Protein AF-A0A924WQX5-F1 (afdb_monomer)

Secondary structure (DSSP, 8-state):
--TT--TT-EEEEEEEEE---EEEETTEEEE--EEEEPPHHHHHHHHHHTTSHHHHHHHHHHHHHHHHTT--PPPP-EEEEEEEE-SS----HHHHHHHHTT-TTEEEEESSHHHHHHHHHTSSSPPP---EEE----SSTTHHHHHTT-HHHHHHHHHHHHHHHHHHHT--S--TTTT-EEE---B--HHHHHTTS---TT-EEEEEEEEEEESS-EEEEEEEEEEE-TTS-B--EEEEEEEEEETTEEEEEEPEEETTTTEEEEEEEEE-SS-EEEEEEESS--SEEEEEEE-SS-EEEEEEE--S----

Mean predicted aligned error: 10.71 Å

Structure (mmCIF, N/CA/C/O backbone):
data_AF-A0A924WQX5-F1
#
_entry.id   AF-A0A924WQX5-F1
#
loop_
_atom_site.group_PDB
_atom_site.id
_atom_site.type_symbol
_atom_site.label_atom_id
_atom_site.label_alt_id
_atom_site.label_comp_id
_atom_site.label_asym_id
_atom_site.label_entity_id
_atom_site.label_seq_id
_atom_site.pdbx_PDB_ins_code
_atom_site.Cartn_x
_atom_site.Cartn_y
_atom_site.Cartn_z
_atom_site.occupancy
_atom_site.B_iso_or_equiv
_atom_site.auth_seq_id
_atom_site.auth_comp_id
_atom_site.auth_asym_id
_atom_site.auth_atom_id
_atom_site.pdbx_PDB_model_num
ATOM 1 N N . MET A 1 1 ? -16.380 -3.656 25.718 1.00 57.16 1 MET A N 1
ATOM 2 C CA . MET A 1 1 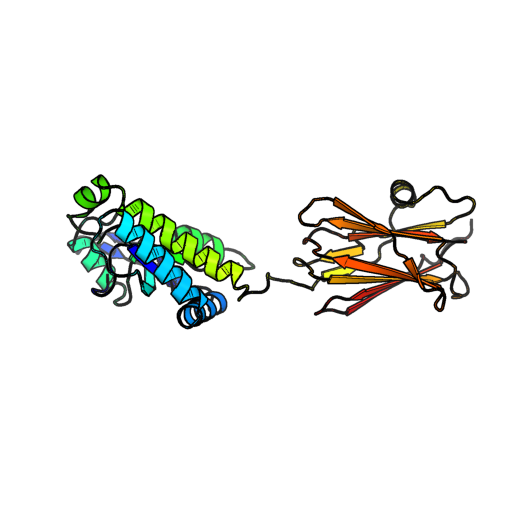? -15.153 -3.151 25.079 1.00 57.16 1 MET A CA 1
ATOM 3 C C . MET A 1 1 ? -14.252 -2.688 26.186 1.00 57.16 1 MET A C 1
ATOM 5 O O . MET A 1 1 ? -14.762 -2.038 27.095 1.00 57.16 1 MET A O 1
ATOM 9 N N . LYS A 1 2 ? -12.995 -3.132 26.159 1.00 65.50 2 LYS A N 1
ATOM 10 C CA . LYS A 1 2 ? -12.062 -3.061 27.290 1.00 65.50 2 LYS A CA 1
ATOM 11 C C . LYS A 1 2 ? -12.053 -1.677 27.961 1.00 65.50 2 LYS A C 1
ATOM 13 O O . LYS A 1 2 ? -12.037 -0.666 27.264 1.00 65.50 2 LYS A O 1
ATOM 18 N N . HIS A 1 3 ? -12.056 -1.646 29.297 1.00 60.69 3 HIS A N 1
ATOM 19 C CA . HIS A 1 3 ? -12.196 -0.421 30.105 1.00 60.69 3 HIS A CA 1
ATOM 20 C C . HIS A 1 3 ? -11.097 0.631 29.868 1.00 60.69 3 HIS A C 1
ATOM 22 O O . HIS A 1 3 ? -11.281 1.800 30.204 1.00 60.69 3 HIS A O 1
ATOM 28 N N . ASP A 1 4 ? -9.990 0.232 29.245 1.00 80.69 4 ASP A N 1
ATOM 29 C CA . ASP A 1 4 ? -8.818 1.082 29.036 1.00 80.69 4 ASP A CA 1
ATOM 30 C C . ASP A 1 4 ? -8.925 1.983 27.791 1.00 80.69 4 ASP A C 1
ATOM 32 O O . ASP A 1 4 ? -8.139 2.923 27.648 1.00 80.69 4 ASP A O 1
ATOM 36 N N . VAL A 1 5 ? -9.899 1.726 26.907 1.00 90.94 5 VAL A N 1
ATOM 37 C CA . VAL A 1 5 ? -10.090 2.457 25.645 1.00 90.94 5 VAL A CA 1
ATOM 38 C C . VAL A 1 5 ? -10.952 3.703 25.867 1.00 90.94 5 VAL A C 1
ATOM 40 O O . VAL A 1 5 ? -12.082 3.617 26.353 1.00 90.94 5 VAL A O 1
ATOM 43 N N . LYS A 1 6 ? -10.440 4.879 25.487 1.00 91.00 6 LYS A N 1
ATOM 44 C CA . LYS A 1 6 ? -11.078 6.181 25.745 1.00 91.00 6 LYS A CA 1
ATOM 45 C C . LYS A 1 6 ? -11.552 6.852 24.457 1.00 91.00 6 LYS A C 1
ATOM 47 O O . LYS A 1 6 ? -11.139 6.509 23.353 1.00 91.00 6 LYS A O 1
ATOM 52 N N . LEU A 1 7 ? -12.410 7.866 24.602 1.00 89.62 7 LEU A N 1
ATOM 53 C CA . LEU A 1 7 ? -12.808 8.722 23.480 1.00 89.62 7 LEU A CA 1
ATOM 54 C C . LEU A 1 7 ? -11.578 9.318 22.792 1.00 89.62 7 LEU A C 1
ATOM 56 O O . LEU A 1 7 ? -10.657 9.791 23.458 1.00 89.62 7 LEU A O 1
ATOM 60 N N . CYS A 1 8 ? -11.621 9.350 21.461 1.00 91.31 8 CYS A N 1
ATOM 61 C CA . CYS A 1 8 ? -10.560 9.830 20.577 1.00 91.31 8 CYS A CA 1
ATOM 62 C C . CYS A 1 8 ? -9.290 8.964 20.524 1.00 91.31 8 CYS A C 1
ATOM 64 O O . CYS A 1 8 ? -8.410 9.296 19.720 1.00 91.31 8 CYS A O 1
ATOM 66 N N . ASP A 1 9 ? -9.192 7.877 21.297 1.00 94.56 9 ASP A N 1
ATOM 67 C CA . ASP A 1 9 ? -8.153 6.864 21.095 1.00 94.56 9 ASP A CA 1
ATOM 68 C C . ASP A 1 9 ? -8.286 6.223 19.713 1.00 94.56 9 ASP A C 1
ATOM 70 O O . ASP A 1 9 ? -9.339 6.281 19.068 1.00 94.56 9 ASP A O 1
ATOM 74 N N . VAL A 1 10 ? -7.197 5.610 19.257 1.00 96.88 10 VAL A N 1
ATOM 75 C CA . VAL A 1 10 ? -7.153 4.838 18.019 1.00 96.88 10 VAL A CA 1
ATOM 76 C C . VAL A 1 10 ? -7.078 3.355 18.358 1.00 96.88 10 VAL A C 1
ATOM 78 O O . VAL A 1 10 ? -6.286 2.932 19.192 1.00 96.88 10 VAL A O 1
ATOM 81 N N . VAL A 1 11 ? -7.886 2.550 17.683 1.00 97.50 11 VAL A N 1
ATOM 82 C CA . VAL A 1 11 ? -7.875 1.091 17.778 1.00 97.50 11 VAL A CA 1
ATOM 83 C C . VAL A 1 11 ? -7.435 0.488 16.453 1.00 97.50 11 VAL A C 1
ATOM 85 O O . VAL A 1 11 ? -7.822 0.952 15.377 1.00 97.50 11 VAL A O 1
ATOM 88 N N . ILE A 1 12 ? -6.614 -0.553 16.533 1.00 97.75 12 ILE A N 1
ATOM 89 C CA . ILE A 1 12 ? -6.083 -1.283 15.387 1.00 97.75 12 ILE A CA 1
ATOM 90 C C . ILE A 1 12 ? -6.477 -2.749 15.525 1.00 97.75 12 ILE A C 1
ATOM 92 O O . ILE A 1 12 ? -6.190 -3.387 16.542 1.00 97.75 12 ILE A O 1
ATOM 96 N N . SER A 1 13 ? -7.128 -3.292 14.496 1.00 97.12 13 SER A N 1
ATOM 97 C CA . SER A 1 13 ? -7.567 -4.687 14.516 1.00 97.12 13 SER A CA 1
ATOM 98 C C . SER A 1 13 ? -6.371 -5.633 14.413 1.00 97.12 13 SER A C 1
ATOM 100 O O . SER A 1 13 ? -5.634 -5.567 13.427 1.00 97.12 13 SER A O 1
ATOM 102 N N . ASN A 1 14 ? -6.225 -6.572 15.347 1.00 96.62 14 ASN A N 1
ATOM 103 C CA . ASN A 1 14 ? -5.449 -7.793 15.087 1.00 96.62 14 ASN A CA 1
ATOM 104 C C . ASN A 1 14 ? -6.281 -8.819 14.289 1.00 96.62 14 ASN A C 1
ATOM 106 O O . ASN A 1 14 ? -5.740 -9.572 13.482 1.00 96.62 14 ASN A O 1
ATOM 110 N N . ARG A 1 15 ? -7.604 -8.786 14.465 1.00 97.06 15 ARG A N 1
ATOM 111 C CA . ARG A 1 15 ? -8.621 -9.472 13.670 1.00 97.06 15 ARG A CA 1
ATOM 112 C C . ARG A 1 15 ? -9.925 -8.679 13.676 1.00 97.06 15 ARG A C 1
ATOM 114 O O . ARG A 1 15 ? -10.172 -7.876 14.580 1.00 97.06 15 ARG A O 1
ATOM 121 N N . VAL A 1 16 ? -10.749 -8.937 12.672 1.00 98.06 16 VAL A N 1
ATOM 122 C CA . VAL A 1 16 ? -12.117 -8.435 12.553 1.00 98.06 16 VAL A CA 1
ATOM 123 C C . VAL A 1 16 ? -13.071 -9.607 12.727 1.00 98.06 16 VAL A C 1
ATOM 125 O O . VAL A 1 16 ? -12.923 -10.622 12.050 1.00 98.06 16 VAL A O 1
ATOM 128 N N . LEU A 1 17 ? -14.030 -9.477 13.638 1.00 97.69 17 LEU A N 1
ATOM 129 C CA . LEU A 1 17 ? -15.042 -10.489 13.918 1.00 97.69 17 LEU A CA 1
ATOM 130 C C . LEU A 1 17 ? -16.385 -10.030 13.336 1.00 97.69 17 LEU A C 1
ATOM 132 O O . LEU A 1 17 ? -17.025 -9.148 13.898 1.00 97.69 17 LEU A O 1
ATOM 136 N N . HIS A 1 18 ? -16.802 -10.589 12.202 1.00 97.62 18 HIS A N 1
ATOM 137 C CA . HIS A 1 18 ? -18.068 -10.251 11.546 1.00 97.62 18 HIS A CA 1
ATOM 138 C C . HIS A 1 18 ? -19.211 -11.074 12.146 1.00 97.62 18 HIS A C 1
ATOM 140 O O . HIS A 1 18 ? -19.224 -12.293 11.988 1.00 97.62 18 HIS A O 1
ATOM 146 N N . TYR A 1 19 ? -20.141 -10.434 12.862 1.00 95.38 19 TYR A N 1
ATOM 147 C CA . TYR A 1 19 ? -21.125 -11.130 13.707 1.00 95.38 19 TYR A CA 1
ATOM 148 C C . TYR A 1 19 ? -22.545 -11.218 13.133 1.00 95.38 19 TYR A C 1
ATOM 150 O O . TYR A 1 19 ? -23.399 -11.807 13.785 1.00 95.38 19 TYR A O 1
ATOM 158 N N . ASP A 1 20 ? -22.827 -10.689 11.939 1.00 94.31 20 ASP A N 1
ATOM 159 C CA . ASP A 1 20 ? -24.208 -10.641 11.416 1.00 94.31 20 ASP A CA 1
ATOM 160 C C . ASP A 1 20 ? -24.834 -12.026 11.200 1.00 94.31 20 ASP A C 1
ATOM 162 O O . ASP A 1 20 ? -26.051 -12.187 11.286 1.00 94.31 20 ASP A O 1
ATOM 166 N N . SER A 1 21 ? -24.013 -13.049 10.949 1.00 93.25 21 SER A N 1
ATOM 167 C CA . SER A 1 21 ? -24.495 -14.425 10.873 1.00 93.25 21 SER A CA 1
ATOM 168 C C . SER A 1 21 ? -24.917 -14.903 12.260 1.00 93.25 21 SER A C 1
ATOM 170 O O . SER A 1 21 ? -24.086 -15.090 13.151 1.00 93.25 21 SER A O 1
ATOM 172 N N . ALA A 1 22 ? -26.216 -15.116 12.454 1.00 92.94 22 ALA A N 1
ATOM 173 C CA . ALA A 1 22 ? -26.777 -15.574 13.716 1.00 92.94 22 ALA A CA 1
ATOM 174 C C . ALA A 1 22 ? -28.015 -16.453 13.508 1.00 92.94 22 ALA A C 1
ATOM 176 O O . ALA A 1 22 ? -28.718 -16.353 12.505 1.00 92.94 22 ALA A O 1
ATOM 177 N N . LYS A 1 23 ? -28.298 -17.312 14.491 1.00 93.81 23 LYS A N 1
ATOM 178 C CA . LYS A 1 23 ? -29.567 -18.036 14.610 1.00 93.81 23 LYS A CA 1
ATOM 179 C C . LYS A 1 23 ? -30.352 -17.458 15.781 1.00 93.81 23 LYS A C 1
ATOM 181 O O . LYS A 1 23 ? -29.897 -17.545 16.920 1.00 93.81 23 LYS A O 1
ATOM 186 N N . ILE A 1 24 ? -31.527 -16.902 15.509 1.00 92.56 24 ILE A N 1
ATOM 187 C CA . ILE A 1 24 ? -32.456 -16.439 16.544 1.00 92.56 24 ILE A CA 1
ATOM 188 C C . ILE A 1 24 ? -33.240 -17.652 17.057 1.00 92.56 24 ILE A C 1
ATOM 190 O O . ILE A 1 24 ? -33.722 -18.467 16.269 1.00 92.56 24 ILE A O 1
ATOM 194 N N . THR A 1 25 ? -33.318 -17.811 18.376 1.00 93.00 25 THR A N 1
ATOM 195 C CA . THR A 1 25 ? -34.040 -18.904 19.046 1.00 93.00 25 THR A CA 1
ATOM 196 C C . THR A 1 25 ? -34.854 -18.355 20.221 1.00 93.00 25 THR A C 1
ATOM 198 O O . THR A 1 25 ? -34.560 -17.247 20.671 1.00 93.00 25 THR A O 1
ATOM 201 N N . PRO A 1 26 ? -35.813 -19.118 20.784 1.00 92.62 26 PRO A N 1
ATOM 202 C CA . PRO A 1 26 ? -36.497 -18.716 22.017 1.00 92.62 26 PRO A CA 1
ATOM 203 C C . PRO A 1 26 ? -35.540 -18.440 23.192 1.00 92.62 26 PRO A C 1
ATOM 205 O O . PRO A 1 26 ? -35.839 -17.614 24.043 1.00 92.62 26 PRO A O 1
ATOM 208 N N . GLY A 1 27 ? -34.365 -19.085 23.215 1.00 89.56 27 GLY A N 1
ATOM 209 C CA . GLY A 1 27 ? -33.310 -18.863 24.213 1.00 89.56 27 GLY A CA 1
ATOM 210 C C . GLY A 1 27 ? -32.342 -17.717 23.888 1.00 89.56 27 GLY A C 1
ATOM 211 O O . GLY A 1 27 ? -31.285 -17.630 24.507 1.00 89.56 27 GLY A O 1
ATOM 212 N N . GLY A 1 28 ? -32.655 -16.876 22.896 1.00 89.25 28 GLY A N 1
ATOM 213 C CA . GLY A 1 28 ? -31.838 -15.734 22.481 1.00 89.25 28 GLY A CA 1
ATOM 214 C C . GLY A 1 28 ? -31.093 -15.929 21.156 1.00 89.25 28 GLY A C 1
ATOM 215 O O . GLY A 1 28 ? -31.321 -16.889 20.406 1.00 89.25 28 GLY A O 1
ATOM 216 N N . THR A 1 29 ? -30.205 -14.980 20.854 1.00 90.69 29 THR A N 1
ATOM 217 C CA . THR A 1 29 ? -29.429 -14.942 19.608 1.00 90.69 29 THR A CA 1
ATOM 218 C C . THR A 1 29 ? -28.154 -15.766 19.743 1.00 90.69 29 THR A C 1
ATOM 220 O O . THR A 1 29 ? -27.295 -15.494 20.577 1.00 90.69 29 THR A O 1
ATOM 223 N N . ARG A 1 30 ? -27.990 -16.771 18.880 1.00 92.44 30 ARG A N 1
ATOM 224 C CA . ARG A 1 30 ? -26.754 -17.552 18.773 1.00 92.44 30 ARG A CA 1
ATOM 225 C C . ARG A 1 30 ? -25.948 -17.076 17.569 1.00 92.44 30 ARG A C 1
ATOM 227 O O . ARG A 1 30 ? -26.218 -1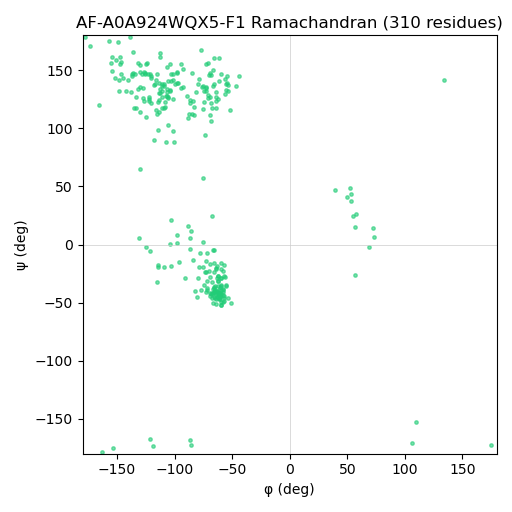7.500 16.444 1.00 92.44 30 ARG A O 1
ATOM 234 N N . TYR A 1 31 ? -24.960 -16.216 17.802 1.00 93.81 31 TYR A N 1
ATOM 235 C CA . TYR A 1 31 ? -24.058 -15.751 16.744 1.00 93.81 31 TYR A CA 1
ATOM 236 C C . TYR A 1 31 ? -23.170 -16.875 16.209 1.00 93.81 31 TYR A C 1
ATOM 238 O O . TYR A 1 31 ? -22.800 -17.809 16.923 1.00 93.81 31 TYR A O 1
ATOM 246 N N . ARG A 1 32 ? -22.812 -16.753 14.933 1.00 94.31 32 ARG A N 1
ATOM 247 C CA . ARG A 1 32 ? -21.877 -17.604 14.193 1.00 94.31 32 ARG A CA 1
ATOM 248 C C . ARG A 1 32 ? -20.862 -16.705 13.487 1.00 94.31 32 ARG A C 1
ATOM 250 O O . ARG A 1 32 ? -20.878 -16.607 12.258 1.00 94.31 32 ARG A O 1
ATOM 257 N N . PRO A 1 33 ? -20.037 -15.980 14.256 1.00 95.44 33 PRO A N 1
ATOM 258 C CA . PRO A 1 33 ? -19.217 -14.943 13.677 1.00 95.44 33 PRO A CA 1
ATOM 259 C C . PRO A 1 33 ? -18.133 -15.525 12.767 1.00 95.44 33 PRO A C 1
ATOM 261 O O . PRO A 1 33 ? -17.561 -16.579 13.046 1.00 95.44 33 PRO A O 1
ATOM 264 N N . GLN A 1 34 ? -17.815 -14.800 11.702 1.00 96.94 34 GLN A N 1
ATOM 265 C CA . GLN A 1 34 ? -16.659 -15.076 10.856 1.00 96.94 34 GLN A CA 1
ATOM 266 C C . GLN A 1 34 ? -15.474 -14.230 11.324 1.00 96.94 34 GLN A C 1
ATOM 268 O O . GLN A 1 34 ? -15.617 -13.041 11.599 1.00 96.94 34 GLN A O 1
ATOM 273 N N . SER A 1 35 ? -14.294 -14.839 11.428 1.00 97.31 35 SER A N 1
ATOM 274 C CA . SER A 1 35 ? -13.081 -14.163 11.894 1.00 97.31 35 SER A CA 1
ATOM 275 C C . SER A 1 35 ? -12.115 -13.944 10.738 1.00 97.31 35 SER A C 1
ATOM 277 O O . SER A 1 35 ? -11.642 -14.904 10.135 1.00 97.31 35 SER A O 1
ATOM 279 N N . TYR A 1 36 ? -11.743 -12.689 10.504 1.00 97.75 36 TYR A N 1
ATOM 280 C CA . TYR A 1 36 ? -10.778 -12.296 9.484 1.00 97.75 36 TYR A CA 1
ATOM 281 C C . TYR A 1 36 ? -9.507 -11.735 10.138 1.00 97.75 36 TYR A C 1
ATOM 283 O O . TYR A 1 36 ? -9.571 -10.681 10.783 1.00 97.75 36 TYR A O 1
ATOM 291 N N . PRO A 1 37 ? -8.343 -12.399 10.020 1.00 97.38 37 PRO A N 1
ATOM 292 C CA . PRO A 1 37 ? -7.106 -11.897 10.609 1.00 97.38 37 PRO A CA 1
ATOM 293 C C . PRO A 1 37 ? -6.603 -10.655 9.863 1.00 97.38 37 PRO A C 1
ATOM 295 O O . PRO A 1 37 ? -6.727 -10.549 8.644 1.00 97.38 37 PRO A O 1
ATOM 298 N N . ALA A 1 38 ? -5.989 -9.718 10.584 1.00 96.62 38 ALA A N 1
ATOM 299 C CA . ALA A 1 38 ? -5.234 -8.646 9.946 1.00 96.62 38 ALA A CA 1
ATOM 300 C C . ALA A 1 38 ? -3.938 -9.191 9.328 1.00 96.62 38 ALA A C 1
ATOM 302 O O . ALA A 1 38 ? -3.387 -10.203 9.768 1.00 96.62 38 ALA A O 1
ATOM 303 N N . ASN A 1 39 ? -3.398 -8.492 8.330 1.00 95.12 39 ASN A N 1
ATOM 304 C CA . ASN A 1 39 ? -2.108 -8.863 7.765 1.00 95.12 39 ASN A CA 1
ATOM 305 C C . ASN A 1 39 ? -0.981 -8.712 8.808 1.00 95.12 39 ASN A C 1
ATOM 307 O O . ASN A 1 39 ? -0.747 -7.619 9.328 1.00 95.12 39 ASN A O 1
ATOM 311 N N . ALA A 1 40 ? -0.243 -9.797 9.062 1.00 91.62 40 ALA A N 1
ATOM 312 C CA . ALA A 1 40 ? 0.781 -9.858 10.107 1.00 91.62 40 ALA A CA 1
ATOM 313 C C . ALA A 1 40 ? 1.916 -8.831 9.931 1.00 91.62 40 ALA A C 1
ATOM 315 O O . ALA A 1 40 ? 2.400 -8.274 10.917 1.00 91.62 40 ALA A O 1
ATOM 316 N N . LEU A 1 41 ? 2.321 -8.542 8.687 1.00 89.06 41 LEU A N 1
ATOM 317 C CA . LEU A 1 41 ? 3.361 -7.548 8.410 1.00 89.06 41 LEU A CA 1
ATOM 318 C C . LEU A 1 41 ? 2.881 -6.138 8.775 1.00 89.06 41 LEU A C 1
ATOM 320 O O . LEU A 1 41 ? 3.567 -5.445 9.527 1.00 89.06 41 LEU A O 1
ATOM 324 N N . LEU A 1 42 ? 1.693 -5.747 8.295 1.00 93.12 42 LEU A N 1
ATOM 325 C CA . LEU A 1 42 ? 1.099 -4.442 8.614 1.00 93.12 42 LEU A CA 1
ATOM 326 C C . LEU A 1 42 ? 0.918 -4.271 10.127 1.00 93.12 42 LEU A C 1
ATOM 328 O O . LEU A 1 42 ? 1.264 -3.226 10.678 1.00 93.12 42 LEU A O 1
ATOM 332 N N . LEU A 1 43 ? 0.435 -5.318 10.804 1.00 94.56 43 LEU A N 1
ATOM 333 C CA . LEU A 1 43 ? 0.253 -5.325 12.253 1.00 94.56 43 LEU A CA 1
ATOM 334 C C . LEU A 1 43 ? 1.580 -5.096 12.991 1.00 94.56 43 LEU A C 1
ATOM 336 O O . LEU A 1 43 ? 1.675 -4.174 13.802 1.00 94.56 43 LEU A O 1
ATOM 340 N N . LYS A 1 44 ? 2.626 -5.871 12.675 1.00 90.44 44 LYS A N 1
ATOM 341 C CA . LYS A 1 44 ? 3.942 -5.763 13.328 1.00 90.44 44 LYS A CA 1
ATOM 342 C C . LYS A 1 44 ? 4.601 -4.403 13.097 1.00 90.44 44 LYS A C 1
ATOM 344 O O . LYS A 1 44 ? 5.259 -3.858 13.985 1.00 90.44 44 LYS A O 1
ATOM 349 N N . GLN A 1 45 ? 4.411 -3.813 11.921 1.00 89.88 45 GLN A N 1
ATOM 350 C CA . GLN A 1 45 ? 4.939 -2.483 11.626 1.00 89.88 45 GLN A CA 1
ATOM 351 C C . GLN A 1 45 ? 4.186 -1.382 12.377 1.00 89.88 45 GLN A C 1
ATOM 353 O O . GLN A 1 45 ? 4.825 -0.456 12.872 1.00 89.88 45 GLN A O 1
ATOM 358 N N . LEU A 1 46 ? 2.857 -1.479 12.502 1.00 93.12 46 LEU A N 1
ATOM 359 C CA . LEU A 1 46 ? 2.071 -0.549 13.320 1.00 93.12 46 LEU A CA 1
ATOM 360 C C . LEU A 1 46 ? 2.411 -0.680 14.808 1.00 93.12 46 LEU A C 1
ATOM 362 O O . LEU A 1 46 ? 2.525 0.332 15.492 1.00 93.12 46 LEU A O 1
ATOM 366 N N . GLN A 1 47 ? 2.656 -1.896 15.300 1.00 92.75 47 GLN A N 1
ATOM 367 C CA . GLN A 1 47 ? 3.179 -2.112 16.654 1.00 92.75 47 GLN A CA 1
ATOM 368 C C . GLN A 1 47 ? 4.561 -1.479 16.828 1.00 92.75 47 GLN A C 1
ATOM 370 O O . GLN A 1 47 ? 4.824 -0.831 17.829 1.00 92.75 47 GLN A O 1
ATOM 375 N N . THR A 1 48 ? 5.437 -1.594 15.831 1.00 89.25 48 THR A N 1
ATOM 376 C CA . THR A 1 48 ? 6.759 -0.952 15.878 1.00 89.25 48 THR A CA 1
ATOM 377 C C . THR A 1 48 ? 6.647 0.576 15.831 1.00 89.25 48 THR A C 1
ATOM 379 O O . THR A 1 48 ? 7.467 1.269 16.430 1.00 89.25 48 THR A O 1
ATOM 382 N N . LEU A 1 49 ? 5.640 1.127 15.137 1.00 89.44 49 LEU A N 1
ATOM 383 C CA . LEU A 1 49 ? 5.423 2.572 15.040 1.00 89.44 49 LEU A CA 1
ATOM 384 C C . LEU A 1 49 ? 5.251 3.209 16.423 1.00 89.44 49 LEU A C 1
ATOM 386 O O . LEU A 1 49 ? 5.793 4.292 16.630 1.00 89.44 49 LEU A O 1
ATOM 390 N N . THR A 1 50 ? 4.569 2.549 17.365 1.00 87.69 50 THR A N 1
ATOM 391 C CA . THR A 1 50 ? 4.296 3.113 18.702 1.00 87.69 50 THR A CA 1
ATOM 392 C C . THR A 1 50 ? 5.563 3.355 19.533 1.00 87.69 50 THR A C 1
ATOM 394 O O . THR A 1 50 ? 5.557 4.208 20.419 1.00 87.69 50 THR A O 1
ATOM 397 N N . GLY A 1 51 ? 6.674 2.685 19.204 1.00 84.62 51 GLY A N 1
ATOM 398 C CA . GLY A 1 51 ? 7.992 2.922 19.801 1.00 84.62 51 GLY A CA 1
ATOM 399 C C . GLY A 1 51 ? 8.819 4.031 19.134 1.00 84.62 51 GLY A C 1
ATOM 400 O O . GLY A 1 51 ? 9.912 4.336 19.602 1.00 84.62 51 GLY A O 1
ATOM 401 N N . ARG A 1 52 ? 8.352 4.639 18.034 1.00 85.25 52 ARG A N 1
ATOM 402 C CA . ARG A 1 52 ? 9.134 5.614 17.248 1.00 85.25 52 ARG A CA 1
ATOM 403 C C . ARG A 1 52 ? 8.864 7.063 17.658 1.00 85.25 52 ARG A C 1
ATOM 405 O O . ARG A 1 52 ? 7.761 7.426 18.065 1.00 85.25 52 ARG A O 1
ATOM 412 N N . HIS A 1 53 ? 9.836 7.943 17.407 1.00 85.75 53 HIS A N 1
ATOM 413 C CA . HIS A 1 53 ? 9.665 9.395 17.573 1.00 85.75 53 HIS A CA 1
ATOM 414 C C . HIS A 1 53 ? 8.482 9.961 16.772 1.00 85.75 53 HIS A C 1
ATOM 416 O O . HIS A 1 53 ? 7.775 10.844 17.256 1.00 85.75 53 HIS A O 1
ATOM 422 N N . SER A 1 54 ? 8.215 9.427 15.576 1.00 86.19 54 SER A N 1
ATOM 423 C CA . SER A 1 54 ? 7.081 9.848 14.744 1.00 86.19 54 SER A CA 1
ATOM 424 C C . SER A 1 54 ? 5.723 9.595 15.410 1.00 86.19 54 SER A C 1
ATOM 426 O O . SER A 1 54 ? 4.799 10.389 15.232 1.00 86.19 54 SER A O 1
ATOM 428 N N . TYR A 1 55 ? 5.603 8.547 16.230 1.00 91.56 55 TYR A N 1
ATOM 429 C CA . TYR A 1 55 ? 4.407 8.302 17.033 1.00 91.56 55 TYR A CA 1
ATOM 430 C C . TYR A 1 55 ? 4.246 9.335 18.146 1.00 91.56 55 TYR A C 1
ATOM 432 O O . TYR A 1 55 ? 3.162 9.890 18.311 1.00 91.56 55 TYR A O 1
ATOM 440 N N . LYS A 1 56 ? 5.326 9.675 18.858 1.00 91.25 56 LYS A N 1
ATOM 441 C CA . LYS A 1 56 ? 5.294 10.743 19.871 1.00 91.25 56 LYS A CA 1
ATOM 442 C C . LYS A 1 56 ? 4.935 12.097 19.256 1.00 91.25 56 LYS A C 1
ATOM 444 O O . LYS A 1 56 ? 4.142 12.837 19.833 1.00 91.25 56 LYS A O 1
ATOM 449 N N . ALA A 1 57 ? 5.439 12.396 18.058 1.00 90.38 57 ALA A N 1
ATOM 450 C CA . ALA A 1 57 ? 5.065 13.598 17.315 1.00 90.38 57 ALA A CA 1
ATOM 451 C C . ALA A 1 57 ? 3.568 13.612 16.952 1.00 90.38 57 ALA A C 1
ATOM 453 O O . ALA A 1 57 ? 2.892 14.619 17.180 1.00 90.38 57 ALA A O 1
ATOM 454 N N . TRP A 1 58 ? 3.035 12.489 16.454 1.00 94.06 58 TRP A N 1
ATOM 455 C CA . TRP A 1 58 ? 1.600 12.321 16.206 1.00 94.06 58 TRP A CA 1
ATOM 456 C C . TRP A 1 58 ? 0.776 12.533 17.485 1.00 94.06 58 TRP A C 1
ATOM 458 O O . TRP A 1 58 ? -0.153 13.343 17.486 1.00 94.06 58 TRP A O 1
ATOM 468 N N . GLN A 1 59 ? 1.153 11.879 18.586 1.00 93.12 59 GLN A N 1
ATOM 469 C CA . GLN A 1 59 ? 0.446 11.950 19.864 1.00 93.12 59 GLN A CA 1
ATOM 470 C C . GLN A 1 59 ? 0.411 13.390 20.403 1.00 93.12 59 GLN A C 1
ATOM 472 O O . GLN A 1 59 ? -0.650 13.888 20.785 1.00 93.12 59 GLN A O 1
ATOM 477 N N . SER A 1 60 ? 1.538 14.103 20.342 1.00 90.06 60 SER A N 1
ATOM 478 C CA . SER A 1 60 ? 1.638 15.518 20.721 1.00 90.06 60 SER A CA 1
ATOM 479 C C . SER A 1 60 ? 0.809 16.438 19.820 1.00 90.06 60 SER A C 1
ATOM 481 O O . SER A 1 60 ? 0.170 17.376 20.301 1.00 90.06 60 SER A O 1
ATOM 483 N N . GLN A 1 61 ? 0.788 16.196 18.505 1.00 89.06 61 GLN A N 1
ATOM 484 C CA . GLN A 1 61 ? -0.030 16.975 17.570 1.00 89.06 61 GLN A CA 1
ATOM 485 C C . GLN A 1 61 ? -1.524 16.794 17.852 1.00 89.06 61 GLN A C 1
ATOM 487 O O . GLN A 1 61 ? -2.274 17.770 17.903 1.00 89.06 61 GLN A O 1
ATOM 492 N N . VAL A 1 62 ? -1.963 15.553 18.043 1.00 88.56 62 VAL A N 1
ATOM 493 C CA . VAL A 1 62 ? -3.359 15.248 18.347 1.00 88.56 62 VAL A CA 1
ATOM 494 C C . VAL A 1 62 ? -3.755 15.812 19.714 1.00 88.56 62 VAL A C 1
ATOM 496 O O . VAL A 1 62 ? -4.791 16.468 19.813 1.00 88.56 62 VAL A O 1
ATOM 499 N N . GLY A 1 63 ? -2.913 15.640 20.738 1.00 85.88 63 GLY A N 1
ATOM 500 C CA . GLY A 1 63 ? -3.154 16.172 22.080 1.00 85.88 63 GLY A CA 1
ATOM 501 C C . GLY A 1 63 ? -3.324 17.694 22.101 1.00 85.88 63 GLY A C 1
ATOM 502 O O . GLY A 1 63 ? -4.234 18.195 22.759 1.00 85.88 63 GLY A O 1
ATOM 503 N N . ARG A 1 64 ? -2.521 18.438 21.324 1.00 84.19 64 ARG A N 1
ATOM 504 C CA . ARG A 1 64 ? -2.700 19.893 21.154 1.00 84.19 64 ARG A CA 1
ATOM 505 C C . ARG A 1 64 ? -4.069 20.236 20.572 1.00 84.19 64 ARG A C 1
ATOM 507 O O . ARG A 1 64 ? -4.781 21.043 21.156 1.00 84.19 64 ARG A O 1
ATOM 514 N N . ASN A 1 65 ? -4.468 19.572 19.487 1.00 82.00 65 ASN A N 1
ATOM 515 C CA . ASN A 1 65 ? -5.743 19.854 18.823 1.00 82.00 65 ASN A CA 1
ATOM 516 C C . ASN A 1 65 ? -6.953 19.619 19.736 1.00 82.00 65 ASN A C 1
ATOM 518 O O . ASN A 1 65 ? -7.928 20.363 19.669 1.00 82.00 65 ASN A O 1
ATOM 522 N N . ILE A 1 66 ? -6.893 18.594 20.588 1.00 77.62 66 ILE A N 1
ATOM 523 C CA . ILE A 1 66 ? -7.968 18.284 21.533 1.00 77.62 66 ILE A CA 1
ATOM 524 C C . ILE A 1 66 ? -8.070 19.357 22.628 1.00 77.62 66 ILE A C 1
ATOM 526 O O . ILE A 1 66 ? -9.177 19.804 22.935 1.00 77.62 66 ILE A O 1
ATOM 530 N N . LYS A 1 67 ? -6.930 19.829 23.158 1.00 76.56 67 LYS A N 1
ATOM 531 C CA . LYS A 1 67 ? -6.885 20.915 24.154 1.00 76.56 67 LYS A CA 1
ATOM 532 C C . LYS A 1 67 ? -7.459 22.225 23.614 1.00 76.56 67 LYS A C 1
ATOM 534 O O . LYS A 1 67 ? -8.236 22.870 24.310 1.00 76.56 67 LYS A O 1
ATOM 539 N N . THR A 1 68 ? -7.132 22.591 22.372 1.00 70.69 68 THR A N 1
ATOM 540 C CA . THR A 1 68 ? -7.621 23.828 21.733 1.00 70.69 68 THR A CA 1
ATOM 541 C C . THR A 1 68 ? -9.150 23.887 21.629 1.00 70.69 68 THR A C 1
ATOM 543 O O . THR A 1 68 ? -9.709 24.970 21.544 1.00 70.69 68 THR A O 1
ATOM 546 N N . MET A 1 69 ? -9.846 22.746 21.683 1.00 65.19 69 MET A N 1
ATOM 547 C CA . MET A 1 69 ? -11.312 22.684 21.615 1.00 65.19 69 MET A CA 1
ATOM 548 C C . MET A 1 69 ? -11.985 22.443 22.977 1.00 65.19 69 MET A C 1
ATOM 550 O O . MET A 1 69 ? -13.118 21.969 23.033 1.00 65.19 69 MET A O 1
ATOM 554 N N . GLY A 1 70 ? -11.289 22.740 24.082 1.00 63.12 70 GLY A N 1
ATOM 555 C CA . GLY A 1 70 ? -11.864 22.744 25.434 1.00 63.12 70 GLY A CA 1
ATOM 556 C C . GLY A 1 70 ? -12.160 21.360 26.023 1.00 63.12 70 GLY A C 1
ATOM 557 O O . GLY A 1 70 ? -12.732 21.255 27.108 1.00 63.12 70 GLY A O 1
ATOM 558 N N . ALA A 1 71 ? -11.767 20.278 25.346 1.00 64.75 71 ALA A N 1
ATOM 559 C CA . ALA A 1 71 ? -11.942 18.925 25.854 1.00 64.75 71 ALA A CA 1
ATOM 560 C C . ALA A 1 71 ? -10.794 18.561 26.812 1.00 64.75 71 ALA A C 1
ATOM 562 O O . ALA A 1 71 ? -9.634 18.475 26.409 1.00 64.75 71 ALA A O 1
ATOM 563 N N . LYS A 1 72 ? -11.116 18.283 28.083 1.00 65.81 72 LYS A N 1
ATOM 564 C CA . LYS A 1 72 ? -10.175 17.744 29.086 1.00 65.81 72 LYS A CA 1
ATOM 565 C C . LYS A 1 72 ? -9.902 16.248 28.855 1.00 65.81 72 LYS A C 1
ATOM 567 O O . LYS A 1 72 ? -10.175 15.420 29.720 1.00 65.81 72 LYS A O 1
ATOM 572 N N . LEU A 1 73 ? -9.417 15.879 27.673 1.00 69.94 73 LEU A N 1
ATOM 573 C CA . LEU A 1 73 ? -9.007 14.503 27.379 1.00 69.94 73 LEU A CA 1
ATOM 574 C C . LEU A 1 73 ? -7.491 14.352 27.540 1.00 69.94 73 LEU A C 1
ATOM 576 O O . LEU A 1 73 ? -6.722 15.278 27.271 1.00 69.94 73 LEU A O 1
ATOM 580 N N . LYS A 1 74 ? -7.066 13.156 27.956 1.00 75.25 74 LYS A N 1
ATOM 581 C CA . LYS A 1 74 ? -5.657 12.754 27.896 1.00 75.25 74 LYS A CA 1
ATOM 582 C C . LYS A 1 74 ? -5.211 12.651 26.431 1.00 75.25 74 LYS A C 1
ATOM 584 O O . LYS A 1 74 ? -6.039 12.549 25.526 1.00 75.25 74 LYS A O 1
ATOM 589 N N . SER A 1 75 ? -3.900 12.695 26.201 1.00 84.06 75 SER A N 1
ATOM 590 C CA . SER A 1 75 ? -3.333 12.446 24.873 1.00 84.06 75 SER A CA 1
ATOM 591 C C . SER A 1 75 ? -3.789 11.076 24.360 1.00 84.06 75 SER A C 1
ATOM 593 O O . SER A 1 75 ? -3.627 10.110 25.103 1.00 84.06 75 SER A O 1
ATOM 595 N N . PRO A 1 76 ? -4.326 10.973 23.131 1.00 90.50 76 PRO A N 1
ATOM 596 C CA . PRO A 1 76 ? -4.825 9.702 22.621 1.00 90.50 76 PRO A CA 1
ATOM 597 C C . PRO A 1 76 ? -3.768 8.610 22.563 1.00 90.50 76 PRO A C 1
ATOM 599 O O . PRO A 1 76 ? -2.593 8.876 22.289 1.00 90.50 76 PRO A O 1
ATOM 602 N N . GLU A 1 77 ? -4.212 7.384 22.792 1.00 94.06 77 GLU A N 1
ATOM 603 C CA . GLU A 1 77 ? -3.395 6.175 22.742 1.00 94.06 77 GLU A CA 1
ATOM 604 C C . GLU A 1 77 ? -3.810 5.275 21.573 1.00 94.06 77 GLU A C 1
ATOM 606 O O . GLU A 1 77 ? -4.886 5.427 20.987 1.00 94.06 77 GLU A O 1
ATOM 611 N N . VAL A 1 78 ? -2.914 4.359 21.201 1.00 95.94 78 VAL A N 1
ATOM 612 C CA . VAL A 1 78 ? -3.178 3.311 20.212 1.00 95.94 78 VAL A CA 1
ATOM 613 C C . VAL A 1 78 ? -3.345 1.981 20.931 1.00 95.94 78 VAL A C 1
ATOM 615 O O . VAL A 1 78 ? -2.440 1.547 21.641 1.00 95.94 78 VAL A O 1
ATOM 618 N N . HIS A 1 79 ? -4.466 1.311 20.681 1.00 96.75 79 HIS A N 1
ATOM 619 C CA . HIS A 1 79 ? -4.788 0.003 21.248 1.00 96.75 79 HIS A CA 1
ATOM 620 C C . HIS A 1 79 ? -4.894 -1.052 20.151 1.00 96.75 79 HIS A C 1
ATOM 622 O O . HIS A 1 7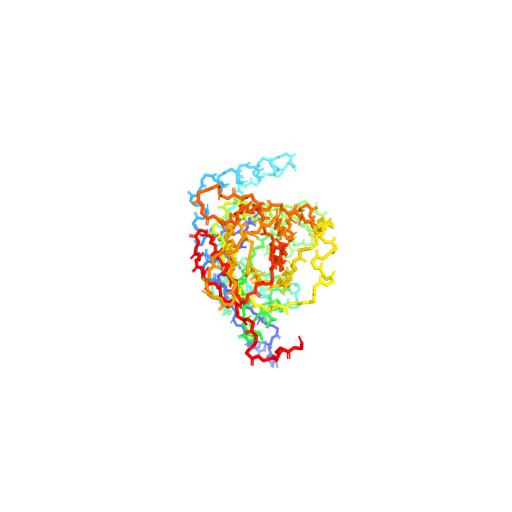9 ? -5.433 -0.792 19.076 1.00 96.75 79 HIS A O 1
ATOM 628 N N . PHE A 1 80 ? -4.416 -2.261 20.430 1.00 96.25 80 PHE A N 1
ATOM 629 C CA . PHE A 1 80 ? -4.494 -3.397 19.512 1.00 96.25 80 PHE A CA 1
ATOM 630 C C . PHE A 1 80 ? -5.432 -4.461 20.078 1.00 96.25 80 PHE A C 1
ATOM 632 O O . PHE A 1 80 ? -5.325 -4.812 21.252 1.00 96.25 80 PHE A O 1
ATOM 639 N N . GLY A 1 81 ? -6.331 -4.996 19.255 1.00 95.88 81 GLY A N 1
ATOM 640 C CA . GLY A 1 81 ? -7.297 -5.997 19.713 1.00 95.88 81 GLY A CA 1
ATOM 641 C C . GLY A 1 81 ? -8.321 -6.381 18.653 1.00 95.88 81 GLY A C 1
ATOM 642 O O . GLY A 1 81 ? -8.19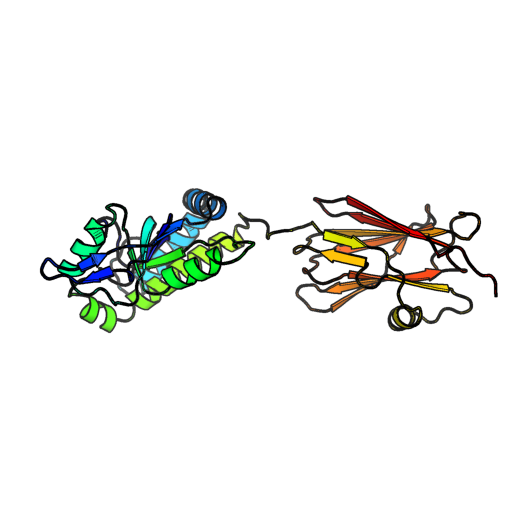6 -5.979 17.494 1.00 95.88 81 GLY A O 1
ATOM 643 N N . THR A 1 82 ? -9.321 -7.169 19.049 1.00 97.12 82 THR A N 1
ATOM 644 C CA . THR A 1 82 ? -10.397 -7.587 18.144 1.00 97.12 82 THR A CA 1
ATOM 645 C C . THR A 1 82 ? -11.345 -6.412 17.912 1.00 97.12 82 THR A C 1
ATOM 647 O O . THR A 1 82 ? -11.791 -5.761 18.861 1.00 97.12 82 THR A O 1
ATOM 650 N N . ILE A 1 83 ? -11.685 -6.157 16.650 1.00 97.50 83 ILE A N 1
ATOM 651 C CA . ILE A 1 83 ? -12.778 -5.252 16.281 1.00 97.50 83 ILE A CA 1
ATOM 652 C C . ILE A 1 83 ? -13.952 -6.104 15.810 1.00 97.50 83 ILE A C 1
ATOM 654 O O . ILE A 1 83 ? -13.786 -6.954 14.940 1.00 97.50 83 ILE A O 1
ATOM 658 N N . VAL A 1 84 ? -15.127 -5.898 16.394 1.00 97.31 84 VAL A N 1
ATOM 659 C CA . VAL A 1 84 ? -16.351 -6.605 16.008 1.00 97.31 84 VAL A CA 1
ATOM 660 C C . VAL A 1 84 ? -17.111 -5.776 14.967 1.00 97.31 84 VAL A C 1
ATOM 662 O O . VAL A 1 84 ? -17.201 -4.558 15.091 1.00 97.31 84 VAL A O 1
ATOM 665 N N . SER A 1 85 ? -17.606 -6.418 13.915 1.00 97.75 85 SER A N 1
ATOM 666 C CA . SER A 1 85 ? -18.224 -5.761 12.762 1.00 97.75 85 SER A CA 1
ATOM 667 C C . SER A 1 85 ? -19.598 -6.333 12.477 1.00 97.75 85 SER A C 1
ATOM 669 O O . SER A 1 85 ? -19.740 -7.555 12.463 1.00 97.75 85 SER A O 1
ATOM 671 N N . GLY A 1 86 ? -20.591 -5.486 12.232 1.00 96.38 86 GLY A N 1
ATOM 672 C CA . GLY A 1 86 ? -21.917 -5.935 11.812 1.00 96.38 86 GLY A CA 1
ATOM 673 C C . GLY A 1 86 ? -22.839 -4.786 11.434 1.00 96.38 86 GLY A C 1
ATOM 674 O O . GLY A 1 86 ? -22.530 -3.623 11.674 1.00 96.38 86 GLY A O 1
ATOM 675 N N . SER A 1 87 ? -23.995 -5.093 10.866 1.00 94.94 87 SER A N 1
ATOM 676 C CA . SER A 1 87 ? -24.896 -4.111 10.254 1.00 94.94 87 SER A CA 1
ATOM 677 C C . SER A 1 87 ? -25.686 -3.257 11.255 1.00 94.94 87 SER A C 1
ATOM 679 O O . SER A 1 87 ? -26.523 -2.449 10.851 1.00 94.94 87 SER A O 1
ATOM 681 N N . GLN A 1 88 ? -25.467 -3.436 12.561 1.00 92.31 88 GLN A N 1
ATOM 682 C CA . GLN A 1 88 ? -26.216 -2.777 13.630 1.00 92.31 88 GLN A CA 1
ATOM 683 C C . GLN A 1 88 ? -25.362 -1.736 14.363 1.00 92.31 88 GLN A C 1
ATOM 685 O O . GLN A 1 88 ? -24.225 -2.000 14.760 1.00 92.31 88 GLN A O 1
ATOM 690 N N . VAL A 1 89 ? -25.949 -0.565 14.630 1.00 89.69 89 VAL A N 1
ATOM 691 C CA . VAL A 1 89 ? -25.367 0.419 15.554 1.00 89.69 89 VAL A CA 1
ATOM 692 C C . VAL A 1 89 ? -25.554 -0.078 16.986 1.00 89.69 89 VAL A C 1
ATOM 694 O O . VAL A 1 89 ? -26.679 -0.281 17.439 1.00 89.69 89 VAL A O 1
ATOM 697 N N . ILE A 1 90 ? -24.457 -0.226 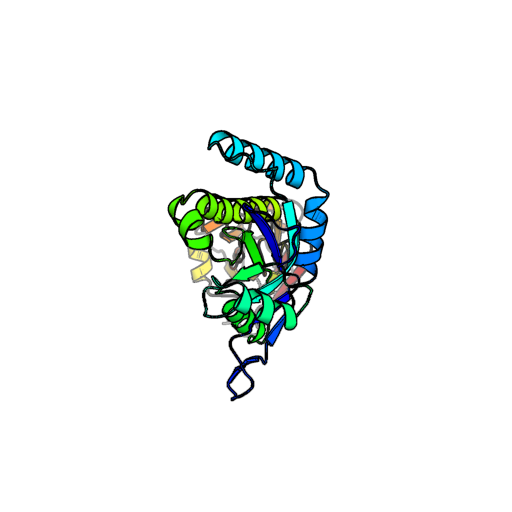17.727 1.00 89.88 90 ILE A N 1
ATOM 698 C CA . ILE A 1 90 ? -24.507 -0.661 19.126 1.00 89.88 90 ILE A CA 1
ATOM 699 C C . ILE A 1 90 ? -24.667 0.557 20.040 1.00 89.88 90 ILE A C 1
ATOM 701 O O . ILE A 1 90 ? -23.739 1.346 20.203 1.00 89.88 90 ILE A O 1
ATOM 705 N N . ALA A 1 91 ? -25.850 0.705 20.637 1.00 86.25 91 ALA A N 1
ATOM 706 C CA . ALA A 1 91 ? -26.168 1.787 21.579 1.00 86.25 91 ALA A CA 1
ATOM 707 C C . ALA A 1 91 ? -26.687 1.291 22.945 1.00 86.25 91 ALA A C 1
ATOM 709 O O . ALA A 1 91 ? -26.936 2.103 23.834 1.00 86.25 91 ALA A O 1
ATOM 710 N N . ALA A 1 92 ? -26.834 -0.026 23.118 1.00 86.75 92 ALA A N 1
ATOM 711 C CA . ALA A 1 92 ? -27.349 -0.667 24.327 1.00 86.75 92 ALA A CA 1
ATOM 712 C C . ALA A 1 92 ? -26.239 -1.447 25.049 1.00 86.75 92 ALA A C 1
ATOM 714 O O . ALA A 1 92 ? -25.433 -2.130 24.405 1.00 86.75 92 ALA A O 1
ATOM 715 N N . VAL A 1 93 ? -26.202 -1.351 26.382 1.00 88.00 93 VAL A N 1
ATOM 716 C CA . VAL A 1 93 ? -25.170 -1.996 27.213 1.00 88.00 93 VAL A CA 1
ATOM 717 C C . VAL A 1 93 ? -25.303 -3.516 27.144 1.00 88.00 93 VAL A C 1
ATOM 719 O O . VAL A 1 93 ? -24.304 -4.211 26.996 1.00 88.00 93 VAL A O 1
ATOM 722 N N . GLU A 1 94 ? -26.531 -4.019 27.118 1.00 90.00 94 GLU A N 1
ATOM 723 C CA . GLU A 1 94 ? -26.872 -5.440 27.064 1.00 90.00 94 GLU A CA 1
ATOM 724 C C . GLU A 1 94 ? -26.329 -6.077 25.780 1.00 90.00 94 GLU A C 1
ATOM 726 O O . GLU A 1 94 ? -25.666 -7.112 25.809 1.00 90.00 94 GLU A O 1
ATOM 731 N N . LYS A 1 95 ? -26.526 -5.406 24.637 1.00 90.12 95 LYS A N 1
ATOM 732 C CA . LYS A 1 95 ? -25.988 -5.847 23.342 1.00 90.12 95 LYS A CA 1
ATOM 733 C C . LYS A 1 95 ? -24.459 -5.807 23.325 1.00 90.12 95 LYS A C 1
ATOM 735 O O . LYS A 1 95 ? -23.813 -6.692 22.770 1.00 90.12 95 LYS A O 1
ATOM 740 N N . LYS A 1 96 ? -23.856 -4.784 23.933 1.00 90.25 96 LYS A N 1
ATOM 741 C CA . LYS A 1 96 ? -22.397 -4.693 24.082 1.00 90.25 96 LYS A CA 1
ATOM 742 C C . LYS A 1 96 ? -21.852 -5.855 24.919 1.00 90.25 96 LYS A C 1
ATOM 744 O O . LYS A 1 96 ? -20.825 -6.416 24.548 1.00 90.25 96 LYS A O 1
ATOM 749 N N . GLU A 1 97 ? -22.510 -6.214 26.015 1.00 90.81 97 GLU A N 1
ATOM 750 C CA . GLU A 1 97 ? -22.144 -7.361 26.854 1.00 90.81 97 GLU A CA 1
ATOM 751 C C . GLU A 1 97 ? -22.322 -8.692 26.124 1.00 90.81 97 GLU A C 1
ATOM 753 O O . GLU A 1 97 ? -21.447 -9.552 26.195 1.00 90.81 97 GLU A O 1
ATOM 758 N N . GLU A 1 98 ? -23.405 -8.843 25.363 1.00 91.56 98 GLU A N 1
ATOM 759 C CA . GLU A 1 98 ? -23.648 -10.001 24.502 1.00 91.56 98 GLU A CA 1
ATOM 760 C C . GLU A 1 98 ? -22.507 -10.202 23.492 1.00 91.56 98 GLU A C 1
ATOM 762 O O . GLU A 1 98 ? -21.978 -11.305 23.366 1.00 91.56 98 GLU A O 1
ATOM 767 N N . LEU A 1 99 ? -22.062 -9.129 22.829 1.00 92.38 99 LEU A N 1
ATOM 768 C CA . LEU A 1 99 ? -20.937 -9.190 21.894 1.00 92.38 99 LEU A CA 1
ATOM 769 C C . LEU A 1 99 ? -19.613 -9.526 22.589 1.00 92.38 99 LEU A C 1
ATOM 771 O O . LEU A 1 99 ? -18.811 -10.262 22.025 1.00 92.38 99 LEU A O 1
ATOM 775 N N . LEU A 1 100 ? -19.375 -9.036 23.810 1.00 92.38 100 LEU A N 1
ATOM 776 C CA . LEU A 1 100 ? -18.155 -9.359 24.565 1.00 92.38 100 LEU A CA 1
ATOM 777 C C . LEU A 1 100 ? -18.068 -10.838 24.955 1.00 92.38 100 LEU A C 1
ATOM 779 O O . LEU A 1 100 ? -16.964 -11.345 25.123 1.00 92.38 100 LEU A O 1
ATOM 783 N N . LYS A 1 101 ? -19.201 -11.547 25.045 1.00 92.94 101 LYS A N 1
ATOM 784 C CA . LYS A 1 101 ? -19.216 -13.005 25.256 1.00 92.94 101 LYS A CA 1
ATOM 785 C C . LYS A 1 101 ? -18.702 -13.787 24.041 1.00 92.94 101 LYS A C 1
ATOM 787 O O . LYS A 1 101 ? -18.371 -14.958 24.187 1.00 92.94 101 LYS A O 1
ATOM 792 N N . LEU A 1 102 ? -18.633 -13.168 22.856 1.00 92.25 102 LEU A N 1
ATOM 793 C CA . LEU A 1 102 ? -18.078 -13.802 21.654 1.00 92.25 102 LEU A CA 1
ATOM 794 C C . LEU A 1 102 ? -16.550 -13.883 21.692 1.00 92.25 102 LEU A C 1
ATOM 796 O O . LEU A 1 102 ? -15.974 -14.824 21.153 1.00 92.25 102 LEU A O 1
ATOM 800 N N . ASP A 1 103 ? -15.906 -12.872 22.276 1.00 91.81 103 ASP A N 1
ATOM 801 C CA . ASP A 1 103 ? -14.455 -12.758 22.389 1.00 91.81 103 ASP A CA 1
ATOM 802 C C . ASP A 1 103 ? -14.103 -11.676 23.424 1.00 91.81 103 ASP A C 1
ATOM 804 O O . ASP A 1 103 ? -14.418 -10.492 23.252 1.00 91.81 103 ASP A O 1
ATOM 808 N N . ASP A 1 104 ? -13.394 -12.070 24.480 1.00 88.94 104 ASP A N 1
ATOM 809 C CA . ASP A 1 104 ? -12.955 -11.188 25.565 1.00 88.94 104 ASP A CA 1
ATOM 810 C C . ASP A 1 104 ? -11.943 -10.124 25.096 1.00 88.94 104 ASP A C 1
ATOM 812 O O . ASP A 1 104 ? -11.744 -9.099 25.755 1.00 88.94 104 ASP A O 1
ATOM 816 N N . LYS A 1 105 ? -11.349 -10.311 23.908 1.00 91.75 105 LYS A N 1
ATOM 817 C CA . LYS A 1 105 ? -10.408 -9.372 23.278 1.00 91.75 105 LYS A CA 1
ATOM 818 C C . LYS A 1 105 ? -11.082 -8.284 22.439 1.00 91.75 105 LYS A C 1
ATOM 820 O O . LYS A 1 105 ? -10.368 -7.508 21.795 1.00 91.75 105 LYS A O 1
ATOM 825 N N . ILE A 1 106 ? -12.416 -8.191 22.420 1.00 95.31 106 ILE A N 1
ATOM 826 C CA . ILE A 1 106 ? -13.134 -7.131 21.692 1.00 95.31 106 ILE A CA 1
ATOM 827 C C . ILE A 1 106 ? -12.890 -5.759 22.337 1.00 95.31 106 ILE A C 1
ATOM 829 O O . ILE A 1 106 ? -13.298 -5.469 23.469 1.00 95.31 106 ILE A O 1
ATOM 833 N N . ILE A 1 107 ? -12.274 -4.865 21.563 1.00 95.75 107 ILE A N 1
ATOM 834 C CA . ILE A 1 107 ? -11.938 -3.499 21.986 1.00 95.75 107 ILE A CA 1
ATOM 835 C C . ILE A 1 107 ? -12.787 -2.418 21.311 1.00 95.75 107 ILE A C 1
ATOM 837 O O . ILE A 1 107 ? -12.877 -1.320 21.849 1.00 95.75 107 ILE A O 1
ATOM 841 N N . ALA A 1 108 ? -13.432 -2.712 20.179 1.00 96.00 108 ALA A N 1
ATOM 842 C CA . ALA A 1 108 ? -14.279 -1.764 19.451 1.00 96.00 108 ALA A CA 1
ATOM 843 C C . ALA A 1 108 ? -15.332 -2.478 18.592 1.00 96.00 108 ALA A C 1
ATOM 845 O O . ALA A 1 108 ? -15.112 -3.628 18.211 1.00 96.00 108 ALA A O 1
ATOM 846 N N . ALA A 1 109 ? -16.436 -1.790 18.273 1.00 95.69 109 ALA A N 1
ATOM 847 C CA . ALA A 1 109 ? -17.416 -2.212 17.269 1.00 95.69 109 ALA A CA 1
ATOM 848 C C . ALA A 1 109 ? -17.554 -1.154 16.179 1.00 95.69 109 ALA A C 1
ATOM 850 O O . ALA A 1 109 ? -17.445 0.042 16.448 1.00 95.69 109 ALA A O 1
ATOM 851 N N . GLU A 1 110 ? -17.816 -1.605 14.962 1.00 96.06 110 GLU A N 1
ATOM 852 C CA . GLU A 1 110 ? -18.099 -0.776 13.793 1.00 96.06 110 GLU A CA 1
ATOM 853 C C . GLU A 1 110 ? -18.974 -1.560 12.799 1.00 96.06 110 GLU A C 1
ATOM 855 O O . GLU A 1 110 ? -19.444 -2.649 13.132 1.00 96.06 110 GLU A O 1
ATOM 860 N N . MET A 1 111 ? -19.256 -0.992 11.620 1.00 97.50 111 MET A N 1
ATOM 861 C CA . MET A 1 111 ? -20.282 -1.532 10.718 1.00 97.50 111 MET A CA 1
ATOM 862 C C . MET A 1 111 ? -19.793 -1.925 9.324 1.00 97.50 111 MET A C 1
ATOM 864 O O . MET A 1 111 ? -20.573 -2.463 8.544 1.00 97.50 111 MET A O 1
ATOM 868 N N . GLU A 1 112 ? -18.532 -1.668 8.967 1.00 97.12 112 GLU A N 1
ATOM 869 C CA . GLU A 1 112 ? -18.100 -1.805 7.569 1.00 97.12 112 GLU A CA 1
ATOM 870 C C . GLU A 1 112 ? -17.058 -2.905 7.352 1.00 97.12 112 GLU A C 1
ATOM 872 O O . GLU A 1 112 ? -17.013 -3.532 6.291 1.00 97.12 112 GLU A O 1
ATOM 877 N N . MET A 1 113 ? -16.189 -3.152 8.331 1.00 96.88 113 MET A N 1
ATOM 878 C CA . MET A 1 113 ? -14.971 -3.911 8.083 1.00 96.88 113 MET A CA 1
ATOM 879 C C . MET A 1 113 ? -15.204 -5.411 7.880 1.00 96.88 113 MET A C 1
ATOM 881 O O . MET A 1 113 ? -14.399 -6.058 7.217 1.00 96.88 113 MET A O 1
ATOM 885 N N . GLY A 1 114 ? -16.302 -5.972 8.387 1.00 97.12 114 GLY A N 1
ATOM 886 C CA . GLY A 1 114 ? -16.705 -7.350 8.112 1.00 97.12 114 GLY A CA 1
ATOM 887 C C . GLY A 1 114 ? -16.861 -7.587 6.611 1.00 97.12 114 GLY A C 1
ATOM 888 O O . GLY A 1 114 ? -16.233 -8.489 6.063 1.00 97.12 114 GLY A O 1
ATOM 889 N N . GLY A 1 115 ? -17.583 -6.693 5.927 1.00 96.56 115 GLY A N 1
ATOM 890 C CA . GLY A 1 115 ? -17.742 -6.731 4.471 1.00 96.56 115 GLY A CA 1
ATOM 891 C C . GLY A 1 115 ? -16.439 -6.460 3.713 1.00 96.56 115 GLY A C 1
ATOM 892 O O . GLY A 1 115 ? -16.121 -7.173 2.762 1.00 96.56 115 GLY A O 1
ATOM 893 N N . VAL A 1 116 ? -15.639 -5.479 4.156 1.00 96.94 116 VAL A N 1
ATOM 894 C CA . VAL A 1 116 ? -14.332 -5.182 3.533 1.00 96.94 116 VAL A CA 1
ATOM 895 C C . VAL A 1 116 ? -13.392 -6.386 3.620 1.00 96.94 116 VAL A C 1
ATOM 897 O O . VAL A 1 116 ? -12.758 -6.747 2.630 1.00 96.94 116 VAL A O 1
ATOM 900 N N . MET A 1 117 ? -13.304 -7.030 4.785 1.00 97.25 117 MET A N 1
ATOM 901 C CA . MET A 1 117 ? -12.452 -8.203 4.971 1.00 97.25 117 MET A CA 1
ATOM 902 C C . MET A 1 117 ? -12.984 -9.405 4.191 1.00 97.25 117 MET A C 1
ATOM 904 O O . MET A 1 117 ? -12.196 -10.050 3.504 1.00 97.25 117 MET A O 1
ATOM 908 N N . ALA A 1 118 ? -14.295 -9.660 4.198 1.00 96.56 118 ALA A N 1
ATOM 909 C CA . ALA A 1 118 ? -14.895 -10.703 3.366 1.00 96.56 118 ALA A CA 1
ATOM 910 C C . ALA A 1 118 ? -14.512 -10.532 1.884 1.00 96.56 118 ALA A C 1
ATOM 912 O O . ALA A 1 118 ? -14.043 -11.475 1.246 1.00 96.56 118 ALA A O 1
ATOM 913 N N . ALA A 1 119 ? -14.596 -9.304 1.358 1.00 96.56 119 ALA A N 1
ATOM 914 C CA . ALA A 1 119 ? -14.188 -8.998 -0.010 1.00 96.56 119 ALA A CA 1
ATOM 915 C C . ALA A 1 119 ? -12.687 -9.243 -0.248 1.00 96.56 119 ALA A C 1
ATOM 917 O O . ALA A 1 119 ? -12.322 -9.834 -1.261 1.00 96.56 119 ALA A O 1
ATOM 918 N N . VAL A 1 120 ? -11.810 -8.846 0.681 1.00 95.75 120 VAL A N 1
ATOM 919 C CA . VAL A 1 120 ? -10.358 -9.091 0.582 1.00 95.75 120 VAL A CA 1
ATOM 920 C C . VAL A 1 120 ? -10.037 -10.586 0.541 1.00 95.75 120 VAL A C 1
ATOM 922 O O . VAL A 1 120 ? -9.258 -11.010 -0.313 1.00 95.75 120 VAL A O 1
ATOM 925 N N . PHE A 1 121 ? -10.633 -11.372 1.439 1.00 95.19 121 PHE A N 1
ATOM 926 C CA . PHE A 1 121 ? -10.354 -12.802 1.591 1.00 95.19 121 PHE A CA 1
ATOM 927 C C . PHE A 1 121 ? -11.040 -13.680 0.536 1.00 95.19 121 PHE A C 1
ATOM 929 O O . PHE A 1 121 ? -10.581 -14.790 0.297 1.00 95.19 121 PHE A O 1
ATOM 936 N N . SER A 1 122 ? -12.083 -13.187 -0.139 1.00 95.12 122 SER A N 1
ATOM 937 C CA . SER A 1 122 ? -12.740 -13.899 -1.252 1.00 95.12 122 SER A CA 1
ATOM 938 C C . SER A 1 122 ? -11.915 -13.955 -2.549 1.00 95.12 122 SER A C 1
ATOM 940 O O . SER A 1 122 ? -12.301 -14.620 -3.508 1.00 95.12 122 SER A O 1
ATOM 942 N N . ARG A 1 123 ? -10.783 -13.244 -2.613 1.00 92.25 123 ARG A N 1
ATOM 943 C CA . ARG A 1 123 ? -9.926 -13.166 -3.805 1.00 92.25 123 ARG A CA 1
ATOM 944 C C . ARG A 1 123 ? -8.944 -14.337 -3.855 1.00 92.25 123 ARG A C 1
ATOM 946 O O . ARG A 1 123 ? -8.410 -14.725 -2.825 1.00 92.25 123 ARG A O 1
ATOM 953 N N . ALA A 1 124 ? -8.605 -14.796 -5.063 1.00 90.62 124 ALA A N 1
ATOM 954 C CA . ALA A 1 124 ? -7.549 -15.797 -5.271 1.00 90.62 124 ALA A CA 1
ATOM 955 C C . ALA A 1 124 ? -6.169 -15.332 -4.756 1.00 90.62 124 ALA A C 1
ATOM 957 O O . ALA A 1 124 ? -5.410 -16.129 -4.217 1.00 90.62 124 ALA A O 1
ATOM 958 N N . ASP A 1 125 ? -5.878 -14.031 -4.875 1.00 86.75 125 ASP A N 1
ATOM 959 C CA . ASP A 1 125 ? -4.725 -13.358 -4.260 1.00 86.75 125 ASP A CA 1
ATOM 960 C C . ASP A 1 125 ? -5.221 -12.269 -3.282 1.00 86.75 125 ASP A C 1
ATOM 962 O O . ASP A 1 125 ? -5.486 -11.124 -3.698 1.00 86.75 125 ASP A O 1
ATOM 966 N N . PRO A 1 126 ? -5.434 -12.610 -1.993 1.00 88.25 126 PRO A N 1
ATOM 967 C CA . PRO A 1 126 ? -5.879 -11.667 -0.975 1.00 88.25 126 PRO A CA 1
ATOM 968 C C . PRO A 1 126 ? -4.865 -10.544 -0.754 1.00 88.25 126 PRO A C 1
ATOM 970 O O . PRO A 1 126 ? -3.698 -10.760 -0.421 1.00 88.25 126 PRO A O 1
ATOM 973 N N . LYS A 1 127 ? -5.320 -9.295 -0.885 1.00 89.44 127 LYS A N 1
ATOM 974 C CA . LYS A 1 127 ? -4.472 -8.132 -0.599 1.00 89.44 127 LYS A CA 1
ATOM 975 C C . LYS A 1 127 ? -4.246 -7.974 0.905 1.00 89.44 127 LYS A C 1
ATOM 977 O O . LYS A 1 127 ? -5.043 -8.398 1.737 1.00 89.44 127 LYS A O 1
ATOM 982 N N . ARG A 1 128 ? -3.138 -7.326 1.273 1.00 91.06 128 ARG A N 1
ATOM 983 C CA . ARG A 1 128 ? -2.824 -7.038 2.680 1.00 91.06 128 ARG A CA 1
ATOM 984 C C . ARG A 1 128 ? -3.815 -6.006 3.221 1.00 91.06 128 ARG A C 1
ATOM 986 O O . ARG A 1 128 ? -3.867 -4.895 2.701 1.00 91.06 128 ARG A O 1
ATOM 993 N N . ALA A 1 129 ? -4.546 -6.353 4.277 1.00 94.31 129 ALA A N 1
ATOM 994 C CA . ALA A 1 129 ? -5.532 -5.478 4.906 1.00 94.31 129 ALA A CA 1
ATOM 995 C C . ALA A 1 129 ? -5.338 -5.391 6.428 1.00 94.31 129 ALA A C 1
ATOM 997 O O . ALA A 1 129 ? -4.878 -6.338 7.072 1.00 94.31 129 ALA A O 1
ATOM 998 N N . ILE A 1 130 ? -5.675 -4.233 6.995 1.00 96.00 130 ILE A N 1
ATOM 999 C CA . ILE A 1 130 ? -5.717 -3.966 8.435 1.00 96.00 130 ILE A CA 1
ATOM 1000 C C . ILE A 1 130 ? -6.701 -2.826 8.707 1.00 96.00 130 ILE A C 1
ATOM 1002 O O . ILE A 1 130 ? -6.855 -1.927 7.880 1.00 96.00 130 ILE A O 1
ATOM 1006 N N . THR A 1 131 ? -7.339 -2.843 9.872 1.00 97.31 131 THR A N 1
ATOM 1007 C CA . THR A 1 131 ? -8.332 -1.839 10.270 1.00 97.31 131 THR A CA 1
ATOM 1008 C C . THR A 1 131 ? -7.724 -0.871 11.266 1.00 97.31 131 THR A C 1
ATOM 1010 O O . THR A 1 131 ? -7.123 -1.304 12.248 1.00 97.31 131 THR A O 1
ATOM 1013 N N . ILE A 1 132 ? -7.920 0.429 11.045 1.00 97.56 132 ILE A N 1
ATOM 1014 C CA . ILE A 1 132 ? -7.512 1.503 11.956 1.00 97.56 132 ILE A CA 1
ATOM 1015 C C . ILE A 1 132 ? -8.731 2.409 12.162 1.00 97.56 132 ILE A C 1
ATOM 1017 O O . ILE A 1 132 ? -9.189 3.051 11.217 1.00 97.56 132 ILE A O 1
ATOM 1021 N N . ARG A 1 133 ? -9.278 2.457 13.379 1.00 97.44 133 ARG A N 1
ATOM 1022 C CA . ARG A 1 133 ? -10.465 3.262 13.729 1.00 97.44 133 ARG A CA 1
ATOM 1023 C C . ARG A 1 133 ? -10.159 4.185 14.895 1.00 97.44 133 ARG A C 1
ATOM 1025 O O . ARG A 1 133 ? -9.273 3.899 15.687 1.00 97.44 133 ARG A O 1
ATOM 1032 N N . GLY A 1 134 ? -10.893 5.284 15.012 1.00 95.75 134 GLY A N 1
ATOM 1033 C CA . GLY A 1 134 ? -10.899 6.094 16.225 1.00 95.75 134 GLY A CA 1
ATOM 1034 C C . GLY A 1 134 ? -12.199 5.908 16.993 1.00 95.75 134 GLY A C 1
ATOM 1035 O O . GLY A 1 134 ? -13.237 5.605 16.406 1.00 95.75 134 GLY A O 1
ATOM 1036 N N . ILE A 1 135 ? -12.137 6.096 18.305 1.00 94.06 135 ILE A N 1
ATOM 1037 C CA . ILE A 1 135 ? -13.263 5.865 19.211 1.00 94.06 135 ILE A CA 1
ATOM 1038 C C . ILE A 1 135 ? -14.120 7.124 19.320 1.00 94.06 135 ILE A C 1
ATOM 1040 O O . ILE A 1 135 ? -13.679 8.142 19.859 1.00 94.06 135 ILE A O 1
ATOM 1044 N N . SER A 1 136 ? -15.347 7.063 18.799 1.00 91.69 136 SER A N 1
ATOM 1045 C CA . SER A 1 136 ? -16.308 8.176 18.821 1.00 91.69 136 SER A CA 1
ATOM 1046 C C . SER A 1 136 ? -17.231 8.180 20.034 1.00 91.69 136 SER A C 1
ATOM 1048 O O . SER A 1 136 ? -17.681 9.248 20.445 1.00 91.69 136 SER A O 1
ATOM 1050 N N . ASP A 1 137 ? -17.521 7.006 20.590 1.00 89.75 137 ASP A N 1
ATOM 1051 C CA . ASP A 1 137 ? -18.447 6.797 21.700 1.00 89.75 137 ASP A CA 1
ATOM 1052 C C . ASP A 1 137 ? -18.130 5.481 22.435 1.00 89.75 137 ASP A C 1
ATOM 1054 O O . ASP A 1 137 ? -17.227 4.742 22.046 1.00 89.75 137 ASP A O 1
ATOM 1058 N N . ALA A 1 138 ? -18.839 5.219 23.534 1.00 86.69 138 ALA A N 1
ATOM 1059 C CA . ALA A 1 138 ? -18.602 4.072 24.412 1.00 86.69 138 ALA A CA 1
ATOM 1060 C C . ALA A 1 138 ? -19.544 2.874 24.153 1.00 86.69 138 ALA A C 1
ATOM 1062 O O . ALA A 1 138 ? -19.526 1.917 24.942 1.00 86.69 138 ALA A O 1
ATOM 1063 N N . ALA A 1 139 ? -20.348 2.923 23.079 1.00 83.88 139 ALA A N 1
ATOM 1064 C CA . ALA A 1 139 ? -21.410 1.965 22.770 1.00 83.88 139 ALA A CA 1
ATOM 1065 C C . ALA A 1 139 ? -22.388 1.769 23.946 1.00 83.88 139 ALA A C 1
ATOM 1067 O O . ALA A 1 139 ? -22.648 0.651 24.386 1.00 83.88 139 ALA A O 1
ATOM 1068 N N . ASP A 1 140 ? -22.864 2.881 24.509 1.00 81.81 140 ASP A N 1
ATOM 1069 C CA . ASP A 1 140 ? -23.830 2.917 25.607 1.00 81.81 140 ASP A CA 1
ATOM 1070 C C . ASP A 1 140 ? -24.873 4.025 25.395 1.00 81.81 140 ASP A C 1
ATOM 1072 O O . ASP A 1 140 ? -24.797 4.803 24.437 1.00 81.81 140 ASP A O 1
ATOM 1076 N N . ALA A 1 141 ? -25.827 4.134 26.323 1.00 80.88 141 ALA A N 1
ATOM 1077 C CA . ALA A 1 141 ? -26.932 5.089 26.256 1.00 80.88 141 ALA A CA 1
ATOM 1078 C C . ALA A 1 141 ? -26.490 6.567 26.141 1.00 80.88 141 ALA A C 1
ATOM 1080 O O . ALA A 1 141 ? -27.270 7.423 25.723 1.00 80.88 141 ALA A O 1
ATOM 1081 N N . ARG A 1 142 ? -25.231 6.907 26.460 1.00 79.81 142 ARG A N 1
ATOM 1082 C CA . ARG A 1 142 ? -24.697 8.275 26.337 1.00 79.81 142 ARG A CA 1
ATOM 1083 C C . ARG A 1 142 ? -24.340 8.636 24.895 1.00 79.81 142 ARG A C 1
ATOM 1085 O O . ARG A 1 142 ? -24.027 9.802 24.638 1.00 79.81 142 ARG A O 1
ATOM 1092 N N . LYS A 1 143 ? -24.400 7.685 23.954 1.00 77.56 143 LYS A N 1
ATOM 1093 C CA . LYS A 1 143 ? -24.072 7.883 22.534 1.00 77.56 143 LYS A CA 1
ATOM 1094 C C . LYS A 1 143 ? -24.804 9.076 21.921 1.00 77.56 143 LYS A C 1
ATOM 1096 O O . LYS A 1 143 ? -24.142 9.959 21.385 1.00 77.56 143 LYS A O 1
ATOM 1101 N N . ALA A 1 144 ? -26.126 9.174 22.082 1.00 76.81 144 ALA A N 1
ATOM 1102 C CA . ALA A 1 144 ? -26.914 10.278 21.517 1.00 76.81 144 ALA A CA 1
ATOM 1103 C C . ALA A 1 144 ? -26.433 11.662 22.008 1.00 76.81 144 ALA A C 1
ATOM 1105 O O . ALA A 1 144 ? -26.317 12.612 21.231 1.00 76.81 144 ALA A O 1
ATOM 1106 N N . LYS A 1 145 ? -26.060 11.761 23.292 1.00 78.81 145 LYS A N 1
ATOM 1107 C CA . LYS A 1 145 ? -25.511 12.983 23.905 1.00 78.81 145 LYS A CA 1
ATOM 1108 C C . LYS A 1 145 ? -24.086 13.302 23.438 1.00 78.81 145 LYS A C 1
ATOM 1110 O O . LYS A 1 145 ? -23.694 14.467 23.416 1.00 78.81 145 LYS A O 1
ATOM 1115 N N . LEU A 1 146 ? -23.275 12.295 23.121 1.00 76.38 146 LEU A N 1
ATOM 1116 C CA . LEU A 1 146 ? -21.931 12.499 22.568 1.00 76.38 146 LEU A CA 1
ATOM 1117 C C . LEU A 1 146 ? -21.988 12.880 21.085 1.00 76.38 146 LEU A C 1
ATOM 1119 O O . LEU A 1 146 ? -21.248 13.769 20.657 1.00 76.38 146 LEU A O 1
ATOM 1123 N N . ASP A 1 147 ? -22.898 12.265 20.330 1.00 75.62 147 ASP A N 1
ATOM 1124 C CA . ASP A 1 147 ? -23.099 12.525 18.906 1.00 75.62 147 ASP A CA 1
ATOM 1125 C C . ASP A 1 147 ? -23.586 13.960 18.655 1.00 75.62 147 ASP A C 1
ATOM 1127 O O . ASP A 1 147 ? -23.116 14.604 17.711 1.00 75.62 147 ASP A O 1
ATOM 1131 N N . SER A 1 148 ? -24.419 14.520 19.544 1.00 74.31 148 SER A N 1
ATOM 1132 C CA . SER A 1 148 ? -24.879 15.915 19.443 1.00 74.31 148 SER A CA 1
ATOM 1133 C C . SER A 1 148 ? -23.744 16.943 19.534 1.00 74.31 148 SER A C 1
ATOM 1135 O O . SER A 1 148 ? -23.825 18.010 18.926 1.00 74.31 148 SER A O 1
ATOM 1137 N N . LYS A 1 149 ? -22.638 16.614 20.214 1.00 76.12 149 LYS A N 1
ATOM 1138 C CA . LYS A 1 149 ? -21.475 17.506 20.337 1.00 76.12 149 LYS A CA 1
ATOM 1139 C C . LYS A 1 149 ? -20.634 17.584 19.061 1.00 76.12 149 LYS A C 1
ATOM 1141 O O . LYS A 1 149 ? -19.845 18.517 18.944 1.00 76.12 149 LYS A O 1
ATOM 1146 N N . LYS A 1 150 ? -20.751 16.615 18.135 1.00 80.12 150 LYS A N 1
ATOM 1147 C CA . LYS A 1 150 ? -20.005 16.447 16.856 1.00 80.12 150 LYS A CA 1
ATOM 1148 C C . LYS A 1 150 ? -18.466 16.378 16.947 1.00 80.12 150 LYS A C 1
ATOM 1150 O O . LYS A 1 150 ? -17.820 15.747 16.109 1.00 80.12 150 LYS A O 1
ATOM 1155 N N . VAL A 1 151 ? -17.861 16.976 17.971 1.00 82.75 151 VAL A N 1
ATOM 1156 C CA . VAL A 1 151 ? -16.419 17.126 18.174 1.00 82.75 151 VAL A CA 1
ATOM 1157 C C . VAL A 1 151 ? -15.701 15.784 18.313 1.00 82.75 151 VAL A C 1
ATOM 1159 O O . VAL A 1 151 ? -14.656 15.579 17.695 1.00 82.75 151 VAL A O 1
ATOM 1162 N N . TYR A 1 152 ? -16.290 14.839 19.051 1.00 83.94 152 TYR A N 1
ATOM 1163 C CA . TYR A 1 152 ? -15.697 13.519 19.267 1.00 83.94 152 TYR A CA 1
ATOM 1164 C C . TYR A 1 152 ? -15.662 12.703 17.979 1.00 83.94 152 TYR A C 1
ATOM 1166 O O . TYR A 1 152 ? -14.625 12.133 17.666 1.00 83.94 152 TYR A O 1
ATOM 1174 N N . ARG A 1 153 ? -16.726 12.735 17.163 1.00 86.88 153 ARG A N 1
ATOM 1175 C CA . ARG A 1 153 ? -16.732 12.099 15.834 1.00 86.88 153 ARG A CA 1
ATOM 1176 C C . ARG A 1 153 ? -15.665 12.692 14.915 1.00 86.88 153 ARG A C 1
ATOM 1178 O O . ARG A 1 153 ? -14.959 11.945 14.243 1.00 86.88 153 ARG A O 1
ATOM 1185 N N . LYS A 1 154 ? -15.493 14.020 14.922 1.00 89.25 154 LYS A N 1
ATOM 1186 C CA . LYS A 1 154 ? -14.453 14.691 14.124 1.00 89.25 154 LYS A CA 1
ATOM 1187 C C . LYS A 1 154 ? -13.049 14.214 14.511 1.00 89.25 154 LYS A C 1
ATOM 1189 O O . LYS A 1 154 ? -12.246 13.918 13.630 1.00 89.25 154 LYS A O 1
ATOM 1194 N N . PHE A 1 155 ? -12.751 14.101 15.805 1.00 89.38 155 PHE A N 1
ATOM 1195 C CA . PHE A 1 155 ? -11.455 13.590 16.263 1.00 89.38 155 PHE A CA 1
ATOM 1196 C C . PHE A 1 155 ? -11.292 12.085 16.060 1.00 89.38 155 PHE A C 1
ATOM 1198 O O . PHE A 1 155 ? -10.234 11.656 15.607 1.00 89.38 155 PHE A O 1
ATOM 1205 N N . ALA A 1 156 ? -12.332 11.298 16.320 1.00 91.44 156 ALA A N 1
ATOM 1206 C CA . ALA A 1 156 ? -12.351 9.864 16.061 1.00 91.44 156 ALA A CA 1
ATOM 1207 C C . ALA A 1 156 ? -12.129 9.538 14.575 1.00 91.44 156 ALA A C 1
ATOM 1209 O O . ALA A 1 156 ? -11.544 8.510 14.262 1.00 91.44 156 ALA A O 1
ATOM 1210 N N . ALA A 1 157 ? -12.514 10.423 13.653 1.00 93.06 157 ALA A N 1
ATOM 1211 C CA . ALA A 1 157 ? -12.159 10.304 12.240 1.00 93.06 157 ALA A CA 1
ATOM 1212 C C . ALA A 1 157 ? -10.733 10.813 11.943 1.00 93.06 157 ALA A C 1
ATOM 1214 O O . ALA A 1 157 ? -9.961 10.167 11.235 1.00 93.06 157 ALA A O 1
ATOM 1215 N N . ALA A 1 158 ? -10.350 11.970 12.492 1.00 93.12 158 ALA A N 1
ATOM 1216 C CA . ALA A 1 158 ? -9.079 12.617 12.164 1.00 93.12 158 ALA A CA 1
ATOM 1217 C C . ALA A 1 158 ? -7.849 11.897 12.741 1.00 93.12 158 ALA A C 1
ATOM 1219 O O . ALA A 1 158 ? -6.799 11.849 12.100 1.00 93.12 158 ALA A O 1
ATOM 1220 N N . ASN A 1 159 ? -7.945 11.358 13.954 1.00 94.69 159 ASN A N 1
ATOM 1221 C CA . ASN A 1 159 ? -6.835 10.716 14.655 1.00 94.69 159 ASN A CA 1
ATOM 1222 C C . ASN A 1 159 ? -6.315 9.455 13.950 1.00 94.69 159 ASN A C 1
ATOM 1224 O O . ASN A 1 159 ? -5.106 9.419 13.687 1.00 94.69 159 ASN A O 1
ATOM 1228 N N . PRO A 1 160 ? -7.161 8.468 13.581 1.00 96.25 160 PRO A N 1
ATOM 1229 C CA . PRO A 1 160 ? -6.705 7.313 12.816 1.00 96.25 160 PRO A CA 1
ATOM 1230 C C . PRO A 1 160 ? -6.175 7.731 11.442 1.00 96.25 160 PRO A C 1
ATOM 1232 O O . PRO A 1 160 ? -5.116 7.261 11.053 1.00 96.25 160 PRO A O 1
ATOM 1235 N N . ALA A 1 161 ? -6.806 8.685 10.745 1.00 95.88 161 ALA A N 1
ATOM 1236 C CA . ALA A 1 161 ? -6.310 9.170 9.454 1.00 95.88 161 ALA A CA 1
ATOM 1237 C C . ALA A 1 161 ? -4.899 9.780 9.558 1.00 95.88 161 ALA A C 1
ATOM 1239 O O . ALA A 1 161 ? -4.020 9.502 8.739 1.00 95.88 161 ALA A O 1
ATOM 1240 N N . ARG A 1 162 ? -4.646 10.577 10.603 1.00 94.94 162 ARG A N 1
ATOM 1241 C CA . ARG A 1 162 ? -3.315 11.132 10.886 1.00 94.94 162 ARG A CA 1
ATOM 1242 C C . ARG A 1 162 ? -2.307 10.046 11.244 1.00 94.94 162 ARG A C 1
ATOM 1244 O O . ARG A 1 162 ? -1.176 10.123 10.775 1.00 94.94 162 ARG A O 1
ATOM 1251 N N . LEU A 1 163 ? -2.701 9.045 12.034 1.00 95.56 163 LEU A N 1
ATOM 1252 C CA . LEU A 1 163 ? -1.826 7.918 12.363 1.00 95.56 163 LEU A CA 1
ATOM 1253 C C . LEU A 1 163 ? -1.466 7.132 11.099 1.00 95.56 163 LEU A C 1
ATOM 1255 O O . LEU A 1 163 ? -0.291 6.862 10.869 1.00 95.56 163 LEU A O 1
ATOM 1259 N N . THR A 1 164 ? -2.451 6.846 10.245 1.00 95.38 164 THR A N 1
ATOM 1260 C CA . THR A 1 164 ? -2.259 6.200 8.943 1.00 95.38 164 THR A CA 1
ATOM 1261 C C . THR A 1 164 ? -1.302 7.002 8.071 1.00 95.38 164 THR A C 1
ATOM 1263 O O . THR A 1 164 ? -0.376 6.437 7.500 1.00 95.38 164 THR A O 1
ATOM 1266 N N . ARG A 1 165 ? -1.440 8.332 8.014 1.00 92.94 165 ARG A N 1
ATOM 1267 C CA . ARG A 1 165 ? -0.486 9.184 7.293 1.00 92.94 165 ARG A CA 1
ATOM 1268 C C . ARG A 1 165 ? 0.929 9.058 7.860 1.00 92.94 165 ARG A C 1
ATOM 1270 O O . ARG A 1 165 ? 1.870 8.896 7.089 1.00 92.94 165 ARG A O 1
ATOM 1277 N N . THR A 1 166 ? 1.092 9.112 9.182 1.00 91.81 166 THR A N 1
ATOM 1278 C CA . THR A 1 166 ? 2.396 8.926 9.844 1.00 91.81 166 THR A CA 1
ATOM 1279 C C . THR A 1 166 ? 2.994 7.556 9.526 1.00 91.81 166 THR A C 1
ATOM 1281 O O . THR A 1 166 ? 4.182 7.459 9.224 1.00 91.81 166 THR A O 1
ATOM 1284 N N . PHE A 1 167 ? 2.169 6.508 9.544 1.00 91.38 167 PHE A N 1
ATOM 1285 C CA . PHE A 1 167 ? 2.558 5.156 9.168 1.00 91.38 167 PHE A CA 1
ATOM 1286 C C . PHE A 1 167 ? 3.047 5.101 7.717 1.00 91.38 167 PHE A C 1
ATOM 1288 O O . PHE A 1 167 ? 4.168 4.668 7.478 1.00 91.38 167 PHE A O 1
ATOM 1295 N N . LEU A 1 168 ? 2.269 5.611 6.759 1.00 88.69 168 LEU A N 1
ATOM 1296 C CA . LEU A 1 168 ? 2.616 5.592 5.334 1.00 88.69 168 LEU A CA 1
ATOM 1297 C C . LEU A 1 168 ? 3.874 6.417 5.020 1.00 88.69 168 LEU A C 1
ATOM 1299 O O . LEU A 1 168 ? 4.744 5.965 4.277 1.00 88.69 168 LEU A O 1
ATOM 1303 N N . LEU A 1 169 ? 4.014 7.605 5.617 1.00 84.31 169 LEU A N 1
ATOM 1304 C CA . LEU A 1 169 ? 5.189 8.462 5.418 1.00 84.31 169 LEU A CA 1
ATOM 1305 C C . LEU A 1 169 ? 6.459 7.896 6.046 1.00 84.31 169 LEU A C 1
ATOM 1307 O O . LEU A 1 169 ? 7.548 8.142 5.536 1.00 84.31 169 LEU A O 1
ATOM 1311 N N . GLY A 1 170 ? 6.327 7.102 7.110 1.00 76.38 170 GLY A N 1
ATOM 1312 C CA . GLY A 1 170 ? 7.444 6.361 7.686 1.00 76.38 170 GLY A CA 1
ATOM 1313 C C . GLY A 1 170 ? 7.991 5.259 6.774 1.00 76.38 170 GLY A C 1
ATOM 1314 O O . GLY A 1 170 ? 8.955 4.605 7.167 1.00 76.38 170 GLY A O 1
ATOM 1315 N N . ARG A 1 171 ? 7.354 5.021 5.611 1.00 67.81 171 ARG A N 1
ATOM 1316 C CA . ARG A 1 171 ? 7.668 3.972 4.627 1.00 67.81 171 ARG A CA 1
ATOM 1317 C C . ARG A 1 171 ? 8.063 2.624 5.262 1.00 67.81 171 ARG A C 1
ATOM 1319 O O . ARG A 1 171 ? 9.067 2.043 4.862 1.00 67.81 171 ARG A O 1
ATOM 1326 N N . PRO A 1 172 ? 7.328 2.103 6.267 1.00 61.41 172 PRO A N 1
ATOM 1327 C CA . PRO A 1 172 ? 7.685 0.837 6.898 1.00 61.41 172 PRO A CA 1
ATOM 1328 C C . PRO A 1 172 ? 7.446 -0.349 5.955 1.00 61.41 172 PRO A C 1
ATOM 1330 O O . PRO A 1 172 ? 8.062 -1.394 6.141 1.00 61.41 172 PRO A O 1
ATOM 1333 N N . VAL A 1 173 ? 6.571 -0.175 4.956 1.00 59.47 173 VAL A N 1
ATOM 1334 C CA . VAL A 1 173 ? 6.291 -1.105 3.861 1.00 59.47 173 VAL A CA 1
ATOM 1335 C C . VAL A 1 173 ? 6.818 -0.463 2.584 1.00 59.47 173 VAL A C 1
ATOM 1337 O O . VAL A 1 173 ? 6.316 0.589 2.185 1.00 59.47 173 VAL A O 1
ATOM 1340 N N . ASP A 1 174 ? 7.790 -1.086 1.924 1.00 57.94 174 ASP A N 1
ATOM 1341 C CA . ASP A 1 174 ? 7.978 -0.798 0.505 1.00 57.94 174 ASP A CA 1
ATOM 1342 C C . ASP A 1 174 ? 6.716 -1.272 -0.224 1.00 57.94 174 ASP A C 1
ATOM 1344 O O . ASP A 1 174 ? 6.278 -2.400 0.044 1.00 57.94 174 ASP A O 1
ATOM 1348 N N . PRO A 1 175 ? 6.101 -0.454 -1.100 1.00 61.88 175 PRO A N 1
ATOM 1349 C CA . PRO A 1 175 ? 5.017 -0.926 -1.944 1.00 61.88 175 PRO A CA 1
ATOM 1350 C C . PRO A 1 175 ? 5.344 -2.299 -2.551 1.00 61.88 175 PRO A C 1
ATOM 1352 O O . PRO A 1 175 ? 6.506 -2.623 -2.823 1.00 61.88 175 PRO A O 1
ATOM 1355 N N . LEU A 1 176 ? 4.322 -3.141 -2.709 1.00 62.12 176 LEU A N 1
ATOM 1356 C CA . LEU A 1 176 ? 4.510 -4.440 -3.349 1.00 62.12 176 LEU A CA 1
ATOM 1357 C C . LEU A 1 176 ? 5.171 -4.223 -4.713 1.00 62.12 176 LEU A C 1
ATOM 1359 O O . LEU A 1 176 ? 4.786 -3.319 -5.449 1.00 62.12 176 LEU A O 1
ATOM 1363 N N . GLY A 1 177 ? 6.212 -5.004 -4.988 1.00 67.19 177 GLY A N 1
ATOM 1364 C CA . GLY A 1 177 ? 6.946 -4.920 -6.242 1.00 67.19 177 GLY A CA 1
ATOM 1365 C C . GLY A 1 177 ? 7.842 -3.683 -6.422 1.00 67.19 177 GLY A C 1
ATOM 1366 O O . GLY A 1 177 ? 8.276 -3.427 -7.544 1.00 67.19 177 GLY A O 1
ATOM 1367 N N . VAL A 1 178 ? 8.140 -2.902 -5.369 1.00 82.50 178 VAL A N 1
ATOM 1368 C CA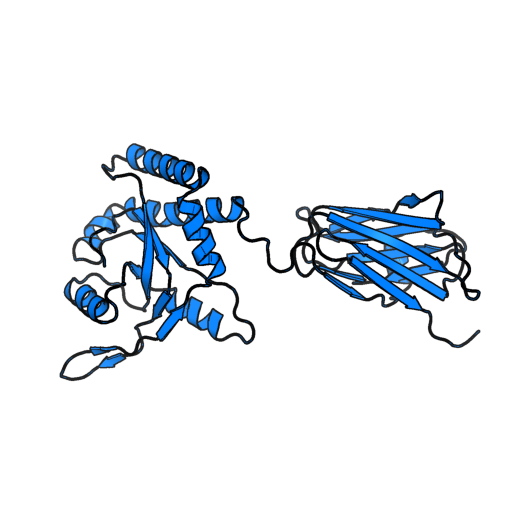 . VAL A 1 178 ? 9.109 -1.788 -5.474 1.00 82.50 178 VAL A CA 1
ATOM 1369 C C . VAL A 1 178 ? 10.439 -2.276 -6.005 1.00 82.50 178 VAL A C 1
ATOM 1371 O O . VAL A 1 178 ? 10.996 -3.244 -5.482 1.00 82.50 178 VAL A O 1
ATOM 1374 N N . ASP A 1 179 ? 10.964 -1.532 -6.976 1.00 86.50 179 ASP A N 1
ATOM 1375 C CA . ASP A 1 179 ? 12.220 -1.835 -7.655 1.00 86.50 179 ASP A CA 1
ATOM 1376 C C . ASP A 1 179 ? 12.228 -3.256 -8.267 1.00 86.50 179 ASP A C 1
ATOM 1378 O O . ASP A 1 179 ? 13.293 -3.831 -8.458 1.00 86.50 179 ASP A O 1
ATOM 1382 N N . THR A 1 180 ? 11.070 -3.839 -8.584 1.00 90.19 180 THR A N 1
ATOM 1383 C CA . THR A 1 180 ? 10.962 -5.104 -9.334 1.00 90.19 180 THR A CA 1
ATOM 1384 C C . THR A 1 180 ? 10.108 -4.913 -10.579 1.00 90.19 180 THR A C 1
ATOM 1386 O O . THR A 1 180 ? 9.298 -3.983 -10.642 1.00 90.19 180 THR A O 1
ATOM 1389 N N . PHE A 1 181 ? 10.299 -5.767 -11.574 1.00 94.44 181 PHE A N 1
ATOM 1390 C CA . PHE A 1 181 ? 9.664 -5.655 -12.877 1.00 94.44 181 PHE A CA 1
ATOM 1391 C C . PHE A 1 181 ? 9.552 -7.016 -13.567 1.00 94.44 181 PHE A C 1
ATOM 1393 O O . PHE A 1 181 ? 10.275 -7.953 -13.241 1.00 94.44 181 PHE A O 1
ATOM 1400 N N . GLU A 1 182 ? 8.671 -7.088 -14.554 1.00 94.06 182 GLU A N 1
ATOM 1401 C CA . GLU A 1 182 ? 8.697 -8.094 -15.614 1.00 94.06 182 GLU A CA 1
ATOM 1402 C C . GLU A 1 182 ? 9.247 -7.435 -16.877 1.00 94.06 182 GLU A C 1
ATOM 1404 O O . GLU A 1 182 ? 9.040 -6.235 -17.090 1.00 94.06 182 GLU A O 1
ATOM 1409 N N . ALA A 1 183 ? 9.973 -8.170 -17.715 1.00 93.88 183 ALA A N 1
ATOM 1410 C CA . ALA A 1 183 ? 10.507 -7.585 -18.933 1.00 93.88 183 ALA A CA 1
ATOM 1411 C C . ALA A 1 183 ? 10.614 -8.577 -20.088 1.00 93.88 183 ALA A C 1
ATOM 1413 O O . ALA A 1 183 ? 10.977 -9.741 -19.927 1.00 93.88 183 ALA A O 1
ATOM 1414 N N . HIS A 1 184 ? 10.308 -8.076 -21.283 1.00 93.12 184 HIS A N 1
ATOM 1415 C CA . HIS A 1 184 ? 10.264 -8.850 -22.515 1.00 93.12 184 HIS A CA 1
ATOM 1416 C C . HIS A 1 184 ? 10.654 -7.956 -23.694 1.00 93.12 184 HIS A C 1
ATOM 1418 O O . HIS A 1 184 ? 10.132 -6.858 -23.849 1.00 93.12 184 HIS A O 1
ATOM 1424 N N . LEU A 1 185 ? 11.555 -8.421 -24.565 1.00 93.31 185 LEU A N 1
ATOM 1425 C CA . LEU A 1 185 ? 11.906 -7.694 -25.789 1.00 93.31 185 LEU A CA 1
ATOM 1426 C C . LEU A 1 185 ? 11.187 -8.281 -27.001 1.00 93.31 185 LEU A C 1
ATOM 1428 O O . LEU A 1 185 ? 11.732 -9.117 -27.726 1.00 93.31 185 LEU A O 1
ATOM 1432 N N . THR A 1 186 ? 9.983 -7.782 -27.250 1.00 93.62 186 THR A N 1
ATOM 1433 C CA . THR A 1 186 ? 9.240 -8.056 -28.482 1.00 93.62 186 THR A CA 1
ATOM 1434 C C . THR A 1 186 ? 9.373 -6.862 -29.417 1.00 93.62 186 THR A C 1
ATOM 1436 O O . THR A 1 186 ? 9.097 -5.729 -29.027 1.00 93.62 186 THR A O 1
A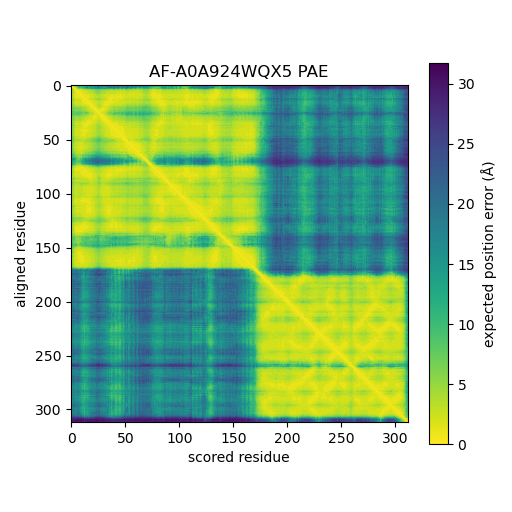TOM 1439 N N . LEU A 1 187 ? 9.828 -7.099 -30.650 1.00 95.00 187 LEU A N 1
ATOM 1440 C CA . LEU A 1 187 ? 9.940 -6.034 -31.643 1.00 95.00 187 LEU A CA 1
ATOM 1441 C C . LEU A 1 187 ? 8.548 -5.673 -32.183 1.00 95.00 187 LEU A C 1
ATOM 1443 O O . LEU A 1 187 ? 7.895 -6.496 -32.821 1.00 95.00 187 LEU A O 1
ATOM 1447 N N . GLY A 1 188 ? 8.126 -4.437 -31.937 1.00 93.56 188 GLY A N 1
ATOM 1448 C CA . GLY A 1 188 ? 6.924 -3.816 -32.481 1.00 93.56 188 GLY A CA 1
ATOM 1449 C C . GLY A 1 188 ? 7.146 -3.160 -33.847 1.00 93.56 188 GLY A C 1
ATOM 1450 O O . GLY A 1 188 ? 8.170 -3.338 -34.515 1.00 93.56 188 GLY A O 1
ATOM 1451 N N . ALA A 1 189 ? 6.167 -2.369 -34.282 1.00 94.06 189 ALA A N 1
ATOM 1452 C CA . ALA A 1 189 ? 6.206 -1.731 -35.593 1.00 94.06 189 ALA A CA 1
ATOM 1453 C C . ALA A 1 189 ? 7.232 -0.586 -35.641 1.00 94.06 189 ALA A C 1
ATOM 1455 O O . ALA A 1 189 ? 7.239 0.305 -34.793 1.00 94.06 189 ALA A O 1
ATOM 1456 N N . ALA A 1 190 ? 8.031 -0.516 -36.710 1.00 91.06 190 ALA A N 1
ATOM 1457 C CA . ALA A 1 190 ? 8.985 0.582 -36.916 1.00 91.06 190 ALA A CA 1
ATOM 1458 C C . ALA A 1 190 ? 8.318 1.976 -36.915 1.00 91.06 190 ALA A C 1
ATOM 1460 O O . ALA A 1 190 ? 8.950 2.968 -36.553 1.00 91.06 190 ALA A O 1
ATOM 1461 N N . ALA A 1 191 ? 7.037 2.057 -37.292 1.00 92.75 191 ALA A N 1
ATOM 1462 C CA . ALA A 1 191 ? 6.252 3.287 -37.240 1.00 92.75 191 ALA A CA 1
ATOM 1463 C C . ALA A 1 191 ? 6.085 3.838 -35.811 1.00 92.75 191 ALA A C 1
ATOM 1465 O O . ALA A 1 191 ? 6.038 5.054 -35.649 1.00 92.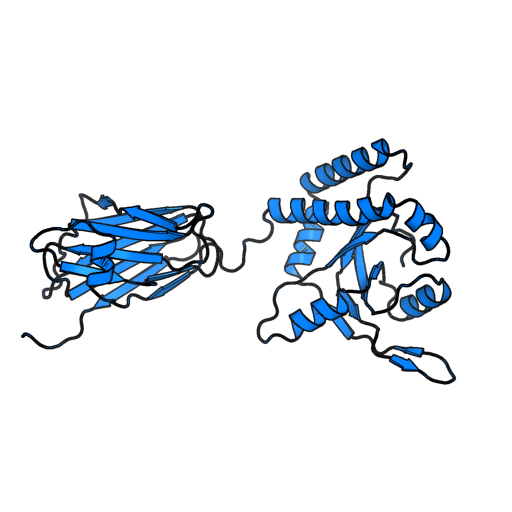75 191 ALA A O 1
ATOM 1466 N N . ALA A 1 192 ? 6.045 2.980 -34.783 1.00 92.75 192 ALA A N 1
ATOM 1467 C CA . ALA A 1 192 ? 5.976 3.414 -33.388 1.00 92.75 192 ALA A CA 1
ATOM 1468 C C . ALA A 1 192 ? 7.253 4.165 -32.983 1.00 92.75 192 ALA A C 1
ATOM 1470 O O . ALA A 1 192 ? 7.179 5.279 -32.471 1.00 92.75 192 ALA A O 1
ATOM 1471 N N . ALA A 1 193 ? 8.429 3.630 -33.331 1.00 93.88 193 ALA A N 1
ATOM 1472 C CA . ALA A 1 193 ? 9.709 4.291 -33.061 1.00 93.88 193 ALA A CA 1
ATOM 1473 C C . ALA A 1 193 ? 9.818 5.675 -33.725 1.00 93.88 193 ALA A C 1
ATOM 1475 O O . ALA A 1 193 ? 10.308 6.616 -33.105 1.00 93.88 193 ALA A O 1
ATOM 1476 N N . ARG A 1 194 ? 9.312 5.834 -34.955 1.00 93.38 194 ARG A N 1
ATOM 1477 C CA . ARG A 1 194 ? 9.346 7.117 -35.685 1.00 93.38 194 ARG A CA 1
ATOM 1478 C C . ARG A 1 194 ? 8.538 8.236 -35.022 1.00 93.38 194 ARG A C 1
ATOM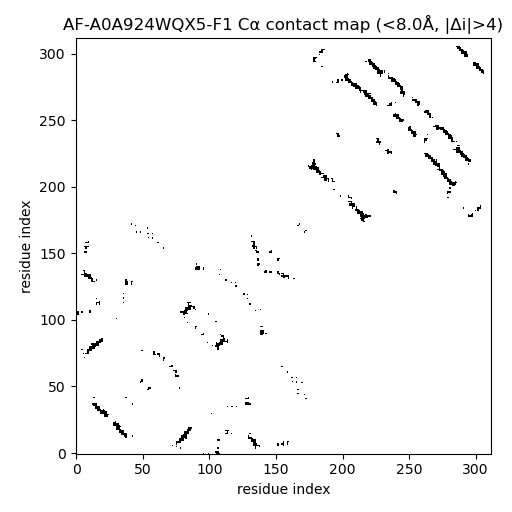 1480 O O . ARG A 1 194 ? 8.797 9.395 -35.310 1.00 93.38 194 ARG A O 1
ATOM 1487 N N . LYS A 1 195 ? 7.577 7.916 -34.147 1.00 95.06 195 LYS A N 1
ATOM 1488 C CA . LYS A 1 195 ? 6.829 8.930 -33.380 1.00 95.06 195 LYS A CA 1
ATOM 1489 C C . LYS A 1 195 ? 7.669 9.572 -32.275 1.00 95.06 195 LYS A C 1
ATOM 1491 O O . LYS A 1 195 ? 7.352 10.672 -31.839 1.00 95.06 195 LYS A O 1
ATOM 1496 N N . HIS A 1 196 ? 8.709 8.880 -31.809 1.00 95.88 196 HIS A N 1
ATOM 1497 C CA . HIS A 1 196 ? 9.495 9.280 -30.639 1.00 95.88 196 HIS A CA 1
ATOM 1498 C C . HIS A 1 196 ? 10.951 9.641 -30.966 1.00 95.88 196 HIS A C 1
ATOM 1500 O O . HIS A 1 196 ? 11.614 10.287 -30.154 1.00 95.88 196 HIS A O 1
ATOM 1506 N N . LEU A 1 197 ? 11.450 9.224 -32.131 1.00 95.88 197 LEU A N 1
ATOM 1507 C CA . LEU A 1 197 ? 12.815 9.471 -32.596 1.00 95.88 197 LEU A CA 1
ATOM 1508 C C . LEU A 1 197 ? 12.846 10.570 -33.656 1.00 95.88 197 LEU A C 1
ATOM 1510 O O . LEU A 1 197 ? 11.867 10.784 -34.372 1.00 95.88 197 LEU A O 1
ATOM 1514 N N . GLN A 1 198 ? 13.990 11.239 -33.787 1.00 94.19 198 GLN A N 1
ATOM 1515 C CA . GLN A 1 198 ? 14.191 12.185 -34.876 1.00 94.19 198 GLN A CA 1
ATOM 1516 C C . GLN A 1 198 ? 14.294 11.442 -36.219 1.00 94.19 198 GLN A C 1
ATOM 1518 O O . GLN A 1 198 ? 14.800 10.316 -36.279 1.00 94.19 198 GLN A O 1
ATOM 1523 N N . PRO A 1 199 ? 13.835 12.046 -37.328 1.00 93.06 199 PRO A N 1
ATOM 1524 C CA . PRO A 1 199 ? 13.992 11.454 -38.647 1.00 93.06 199 PRO A CA 1
ATOM 1525 C C . PRO A 1 199 ? 15.473 11.462 -39.048 1.00 93.06 199 PRO A C 1
ATOM 1527 O O . PRO A 1 199 ? 16.033 12.500 -39.392 1.00 93.06 199 PRO A O 1
ATOM 1530 N N . ILE A 1 200 ? 16.111 10.289 -39.022 1.00 93.50 200 ILE A N 1
ATOM 1531 C CA . ILE A 1 200 ? 17.518 10.129 -39.408 1.00 93.50 200 ILE A CA 1
ATOM 1532 C C . ILE A 1 200 ? 17.603 9.368 -40.741 1.00 93.50 200 ILE A C 1
ATOM 1534 O O . ILE A 1 200 ? 17.187 8.202 -40.800 1.00 93.50 200 ILE A O 1
ATOM 1538 N N . PRO A 1 201 ? 18.147 9.975 -41.816 1.00 93.56 201 PRO A N 1
ATOM 1539 C CA . PRO A 1 201 ? 18.301 9.312 -43.107 1.00 93.56 201 PRO A CA 1
ATOM 1540 C C . PRO A 1 201 ? 19.102 8.013 -43.004 1.00 93.56 201 PRO A C 1
ATOM 1542 O O . PRO A 1 201 ? 20.085 7.932 -42.269 1.00 93.56 201 PRO A O 1
ATOM 1545 N N . LYS A 1 202 ? 18.696 7.001 -43.781 1.00 92.12 202 LYS A N 1
ATOM 1546 C CA . LYS A 1 202 ? 19.373 5.692 -43.872 1.00 92.12 202 LYS A CA 1
ATOM 1547 C C . LYS A 1 202 ? 19.514 4.954 -42.525 1.00 92.12 202 LYS A C 1
ATOM 1549 O O . LYS A 1 202 ? 20.407 4.127 -42.372 1.00 92.12 202 LYS A O 1
ATOM 1554 N N . SER A 1 203 ? 18.626 5.218 -41.563 1.00 95.06 203 SER A N 1
ATOM 1555 C CA . SER A 1 203 ? 18.607 4.527 -40.269 1.00 95.06 203 SER A CA 1
ATOM 1556 C C . SER A 1 203 ? 17.583 3.387 -40.214 1.00 95.06 203 SER A C 1
ATOM 1558 O O . SER A 1 203 ? 16.520 3.431 -40.839 1.00 95.06 203 SER A O 1
ATOM 1560 N N . SER A 1 204 ? 17.894 2.352 -39.433 1.00 95.75 204 SER A N 1
ATOM 1561 C CA . SER A 1 204 ? 16.953 1.278 -39.084 1.00 95.75 204 SER A CA 1
ATOM 1562 C C . SER A 1 204 ? 16.402 1.485 -37.679 1.00 95.75 204 SER A C 1
ATOM 1564 O O . SER A 1 204 ? 17.139 1.904 -36.786 1.00 95.75 204 SER A O 1
ATOM 1566 N N . HIS A 1 205 ? 15.119 1.185 -37.481 1.00 96.81 205 HIS A N 1
ATOM 1567 C CA . HIS A 1 205 ? 14.402 1.494 -36.246 1.00 96.81 205 HIS A CA 1
ATOM 1568 C C . HIS A 1 205 ? 14.067 0.223 -35.466 1.00 96.81 205 HIS A C 1
ATOM 1570 O O . HIS A 1 205 ? 13.594 -0.756 -36.041 1.00 96.81 205 HIS A O 1
ATOM 1576 N N . LEU A 1 206 ? 14.273 0.272 -34.155 1.00 97.19 206 LEU A N 1
ATOM 1577 C CA . LEU A 1 206 ? 13.839 -0.726 -33.188 1.00 97.19 206 LEU A CA 1
ATOM 1578 C C . LEU A 1 206 ? 12.762 -0.104 -32.302 1.00 97.19 206 LEU A C 1
ATOM 1580 O O . LEU A 1 206 ? 12.953 0.996 -31.783 1.00 97.19 206 LEU A O 1
ATOM 1584 N N . ALA A 1 207 ? 11.648 -0.810 -32.138 1.00 97.44 207 ALA A N 1
ATOM 1585 C CA . ALA A 1 207 ? 10.566 -0.432 -31.241 1.00 97.44 207 ALA A CA 1
ATOM 1586 C C . ALA A 1 207 ? 10.290 -1.593 -30.288 1.00 97.44 207 ALA A C 1
ATOM 1588 O O . ALA A 1 207 ? 9.791 -2.623 -30.722 1.00 97.44 207 ALA A O 1
ATOM 1589 N N . PHE A 1 208 ? 10.628 -1.446 -29.013 1.00 97.38 208 PHE A N 1
ATOM 1590 C CA . PHE A 1 208 ? 10.280 -2.404 -27.969 1.00 97.38 208 PHE A CA 1
ATOM 1591 C C . PHE A 1 208 ? 9.186 -1.781 -27.105 1.00 97.38 208 PHE A C 1
ATOM 1593 O O . PHE A 1 208 ? 9.458 -1.062 -26.140 1.00 97.38 208 PHE A O 1
ATOM 1600 N N . GLU A 1 209 ? 7.941 -1.991 -27.520 1.00 95.56 209 GLU A N 1
ATOM 1601 C CA . GLU A 1 209 ? 6.759 -1.546 -26.783 1.00 95.56 209 GLU A CA 1
ATOM 1602 C C . GLU A 1 209 ? 6.539 -2.473 -25.585 1.00 95.56 209 GLU A C 1
ATOM 1604 O O . GLU A 1 209 ? 6.683 -3.688 -25.704 1.00 95.56 209 GLU A O 1
ATOM 1609 N N . CYS A 1 210 ? 6.223 -1.899 -24.423 1.00 94.38 210 CYS A N 1
ATOM 1610 C CA . CYS A 1 210 ? 6.084 -2.627 -23.163 1.00 94.38 210 CYS A CA 1
ATOM 1611 C C . CYS A 1 210 ? 7.325 -3.479 -22.826 1.00 94.38 210 CYS A C 1
ATOM 1613 O O . CYS A 1 210 ? 7.211 -4.576 -22.283 1.00 94.38 210 CYS A O 1
ATOM 1615 N N . ALA A 1 211 ? 8.521 -2.965 -23.142 1.00 94.81 211 ALA A N 1
ATOM 1616 C CA . ALA A 1 211 ? 9.783 -3.664 -22.911 1.00 94.81 211 ALA A CA 1
ATOM 1617 C C . ALA A 1 211 ? 9.956 -4.074 -21.441 1.00 94.81 211 ALA A C 1
ATOM 1619 O O . ALA A 1 211 ? 10.546 -5.112 -21.145 1.00 94.81 211 ALA A O 1
ATOM 1620 N N . ILE A 1 212 ? 9.461 -3.235 -20.526 1.00 97.44 212 ILE A N 1
ATOM 1621 C CA . ILE A 1 212 ? 9.526 -3.439 -19.079 1.00 97.44 212 ILE A CA 1
ATOM 1622 C C . ILE A 1 212 ? 8.177 -3.055 -18.475 1.00 97.44 212 ILE A C 1
ATOM 1624 O O . ILE A 1 212 ? 7.674 -1.961 -18.729 1.00 97.44 212 ILE A O 1
ATOM 1628 N N . ALA A 1 213 ? 7.625 -3.917 -17.631 1.00 95.56 213 ALA A N 1
ATOM 1629 C CA . ALA A 1 213 ? 6.427 -3.689 -16.839 1.00 95.56 213 ALA A CA 1
ATOM 1630 C C . ALA A 1 213 ? 6.805 -3.682 -15.345 1.00 95.56 213 ALA A C 1
ATOM 1632 O O . ALA A 1 213 ? 6.979 -4.744 -14.745 1.00 95.56 213 ALA A O 1
ATOM 1633 N N . PRO A 1 214 ? 6.984 -2.506 -14.715 1.00 93.50 214 PRO A N 1
ATOM 1634 C CA . PRO A 1 214 ? 7.299 -2.441 -13.293 1.00 93.50 214 PRO A CA 1
ATOM 1635 C C . PRO A 1 214 ? 6.148 -3.000 -12.445 1.00 93.50 214 PRO A C 1
ATOM 1637 O O . PRO A 1 214 ? 5.012 -2.537 -12.543 1.00 93.50 214 PRO A O 1
ATOM 1640 N N . CYS A 1 215 ? 6.444 -3.951 -11.556 1.00 87.44 215 CYS A N 1
ATOM 1641 C CA . CYS A 1 215 ? 5.446 -4.559 -10.660 1.00 87.44 215 CYS A CA 1
ATOM 1642 C C . CYS A 1 215 ? 5.008 -3.601 -9.537 1.00 87.44 215 CYS A C 1
ATOM 1644 O O . CYS A 1 215 ? 4.025 -3.835 -8.833 1.00 87.44 215 CYS A O 1
ATOM 1646 N N . GLY A 1 216 ? 5.765 -2.521 -9.356 1.00 85.69 216 GLY A N 1
ATOM 1647 C CA . GLY A 1 216 ? 5.544 -1.445 -8.407 1.00 85.69 216 GLY A CA 1
ATOM 1648 C C . GLY A 1 216 ? 6.375 -0.220 -8.799 1.00 85.69 216 GLY A C 1
ATOM 1649 O O . GLY A 1 216 ? 7.067 -0.232 -9.818 1.00 85.69 216 GLY A O 1
ATOM 1650 N N . PRO A 1 217 ? 6.318 0.869 -8.017 1.00 86.88 217 PRO A N 1
ATOM 1651 C CA . PRO A 1 217 ? 7.107 2.052 -8.317 1.00 86.88 217 PRO A CA 1
ATOM 1652 C C . PRO A 1 217 ? 8.603 1.755 -8.152 1.00 86.88 217 PRO A C 1
ATOM 1654 O O . PRO A 1 217 ? 9.017 1.154 -7.156 1.00 86.88 217 PRO A O 1
ATOM 1657 N N . ALA A 1 218 ? 9.418 2.214 -9.099 1.00 90.31 218 ALA A N 1
ATOM 1658 C CA . ALA A 1 218 ? 10.872 2.101 -9.037 1.00 90.31 218 ALA A CA 1
ATOM 1659 C C . ALA A 1 218 ? 11.493 3.469 -8.745 1.00 90.31 218 ALA A C 1
ATOM 1661 O O . ALA A 1 218 ? 11.213 4.463 -9.422 1.00 90.31 218 ALA A O 1
ATOM 1662 N N . LYS A 1 219 ? 12.357 3.540 -7.726 1.00 89.00 219 LYS A N 1
ATOM 1663 C CA . LYS A 1 219 ? 13.053 4.799 -7.393 1.00 89.00 219 LYS A CA 1
ATOM 1664 C C . LYS A 1 219 ? 14.027 5.180 -8.492 1.00 89.00 219 LYS A C 1
ATOM 1666 O O . LYS A 1 219 ? 14.054 6.332 -8.920 1.00 89.00 219 LYS A O 1
ATOM 1671 N N . THR A 1 220 ? 14.785 4.181 -8.922 1.00 94.69 220 THR A N 1
ATOM 1672 C CA . THR A 1 220 ? 15.795 4.285 -9.959 1.00 94.69 220 THR A CA 1
ATOM 1673 C C . THR A 1 220 ? 15.756 3.017 -10.794 1.00 94.69 220 THR A C 1
ATOM 1675 O O . THR A 1 220 ? 15.759 1.913 -10.245 1.00 94.69 220 THR A O 1
ATOM 1678 N N . LEU A 1 221 ? 15.735 3.185 -12.111 1.00 97.12 221 LEU A N 1
ATOM 1679 C CA . LEU A 1 221 ? 15.815 2.099 -13.074 1.00 97.12 221 LEU A CA 1
ATOM 1680 C C . LEU A 1 221 ? 16.805 2.504 -14.162 1.00 97.12 221 LEU A C 1
ATOM 1682 O O . LEU A 1 221 ? 16.605 3.513 -14.839 1.00 97.12 221 LEU A O 1
ATOM 1686 N N . SER A 1 222 ? 17.896 1.755 -14.300 1.00 97.56 222 SER A N 1
ATOM 1687 C CA . SER A 1 222 ? 18.888 1.987 -15.343 1.00 97.56 222 SER A CA 1
ATOM 1688 C C . SER A 1 222 ? 18.662 1.056 -16.524 1.00 97.56 222 SER A C 1
ATOM 1690 O O . SER A 1 222 ? 18.348 -0.124 -16.364 1.00 97.56 222 SER A O 1
ATOM 1692 N N . LEU A 1 223 ? 18.816 1.627 -17.714 1.00 97.75 223 LEU A N 1
ATOM 1693 C CA . LEU A 1 223 ? 18.691 0.943 -18.990 1.00 97.75 223 LEU A CA 1
ATOM 1694 C C . LEU A 1 223 ? 20.017 1.010 -19.722 1.00 97.75 223 LEU A C 1
ATOM 1696 O O . LEU A 1 223 ? 20.636 2.076 -19.785 1.00 97.75 223 LEU A O 1
ATOM 1700 N N . GLU A 1 224 ? 20.407 -0.105 -20.321 1.00 97.56 224 GLU A N 1
ATOM 1701 C CA . GLU A 1 224 ? 21.554 -0.186 -21.208 1.00 97.56 224 GLU A CA 1
ATOM 1702 C C . GLU A 1 224 ? 21.190 -0.965 -22.474 1.00 97.56 224 GLU A C 1
ATOM 1704 O O . GLU A 1 224 ? 20.858 -2.144 -22.404 1.00 97.56 224 GLU A O 1
ATOM 1709 N N . LEU A 1 225 ? 21.263 -0.311 -23.635 1.00 97.69 225 LEU A N 1
ATOM 1710 C CA . LEU A 1 225 ? 20.896 -0.892 -24.923 1.00 97.69 225 LEU A CA 1
ATOM 1711 C C . LEU A 1 225 ? 22.123 -1.096 -25.816 1.00 97.69 225 LEU A C 1
ATOM 1713 O O . LEU A 1 225 ? 22.922 -0.179 -26.031 1.00 97.69 225 LEU A O 1
ATOM 1717 N N . ARG A 1 226 ? 22.213 -2.298 -26.389 1.00 97.44 226 ARG A N 1
ATOM 1718 C CA . ARG A 1 226 ? 23.211 -2.728 -27.378 1.00 97.44 226 ARG A CA 1
ATOM 1719 C C . ARG A 1 226 ? 22.507 -3.303 -28.602 1.00 97.44 226 ARG A C 1
ATOM 1721 O O . ARG A 1 226 ? 21.461 -3.934 -28.470 1.00 97.44 226 ARG A O 1
ATOM 1728 N N . ALA A 1 227 ? 23.107 -3.148 -29.780 1.00 96.88 227 ALA A N 1
ATOM 1729 C CA . ALA A 1 227 ? 22.614 -3.744 -31.020 1.00 96.88 227 ALA A CA 1
ATOM 1730 C C . ALA A 1 227 ? 23.761 -4.362 -31.830 1.00 96.88 227 ALA A C 1
ATOM 1732 O O . ALA A 1 227 ? 24.881 -3.847 -31.827 1.00 96.88 227 ALA A O 1
ATOM 1733 N N . THR A 1 228 ? 23.478 -5.448 -32.551 1.00 97.19 228 THR A N 1
ATOM 1734 C CA . THR A 1 228 ? 24.437 -6.090 -33.463 1.00 97.19 228 THR A CA 1
ATOM 1735 C C . THR A 1 228 ? 23.819 -6.382 -34.828 1.00 97.19 228 THR A C 1
ATOM 1737 O O . THR A 1 228 ? 22.599 -6.504 -34.967 1.00 97.19 228 THR A O 1
ATOM 1740 N N . ASN A 1 229 ? 24.666 -6.484 -35.852 1.00 96.12 229 ASN A N 1
ATOM 1741 C CA . ASN A 1 229 ? 24.267 -6.868 -37.208 1.00 96.12 229 ASN A CA 1
ATOM 1742 C C . ASN A 1 229 ? 24.225 -8.398 -37.396 1.00 96.12 229 ASN A C 1
ATOM 1744 O O . ASN A 1 229 ? 24.394 -9.169 -36.452 1.00 96.12 229 ASN A O 1
ATOM 1748 N N . ALA A 1 230 ? 24.014 -8.843 -38.639 1.00 93.81 230 ALA A N 1
ATOM 1749 C CA . ALA A 1 230 ? 23.955 -10.262 -39.010 1.00 93.81 230 ALA A CA 1
ATOM 1750 C C . ALA A 1 230 ? 25.230 -11.054 -38.695 1.00 93.81 230 ALA A C 1
ATOM 1752 O O . ALA A 1 230 ? 25.148 -12.239 -38.401 1.00 93.81 230 ALA A O 1
ATOM 1753 N N . SER A 1 231 ? 26.391 -10.400 -38.703 1.00 94.88 231 SER A N 1
ATOM 1754 C CA . SER A 1 231 ? 27.680 -11.007 -38.359 1.00 94.88 231 SER A CA 1
ATOM 1755 C C . SER A 1 231 ? 27.985 -10.931 -36.858 1.00 94.88 231 SER A C 1
ATOM 1757 O O . SER A 1 231 ? 29.146 -11.038 -36.471 1.00 94.88 231 SER A O 1
ATOM 1759 N N . ALA A 1 232 ? 26.975 -10.657 -36.022 1.00 94.06 232 ALA A N 1
ATOM 1760 C CA . ALA A 1 232 ? 27.095 -10.420 -34.583 1.00 94.06 232 ALA A CA 1
ATOM 1761 C C . ALA A 1 232 ? 28.060 -9.281 -34.191 1.00 94.06 232 ALA A C 1
ATOM 1763 O O . ALA A 1 232 ? 28.412 -9.144 -33.019 1.00 94.06 232 ALA A O 1
ATOM 1764 N N . LYS A 1 233 ? 28.454 -8.417 -35.138 1.00 95.75 233 LYS A N 1
ATOM 1765 C CA . LYS A 1 233 ? 29.299 -7.254 -34.848 1.00 95.75 233 LYS A CA 1
ATOM 1766 C C . LYS A 1 233 ? 28.444 -6.129 -34.254 1.00 95.75 233 LYS A C 1
ATOM 1768 O O . LYS A 1 233 ? 27.343 -5.894 -34.767 1.00 95.75 233 LYS A O 1
ATOM 1773 N N . PRO A 1 234 ? 28.924 -5.422 -33.213 1.00 95.75 234 PRO A N 1
ATOM 1774 C CA . PRO A 1 234 ? 28.243 -4.249 -32.676 1.00 95.75 234 PRO A CA 1
ATOM 1775 C C . PRO A 1 234 ? 27.957 -3.219 -33.767 1.00 95.75 234 PRO A C 1
ATOM 1777 O O . PRO A 1 234 ? 28.816 -2.941 -34.605 1.00 95.75 234 PRO A O 1
ATOM 1780 N N . ILE A 1 235 ? 26.758 -2.641 -33.745 1.00 94.88 235 ILE A N 1
ATOM 1781 C CA . ILE A 1 235 ? 26.403 -1.509 -34.602 1.00 94.88 235 ILE A CA 1
ATOM 1782 C C . ILE A 1 235 ? 26.130 -0.278 -33.757 1.00 94.88 235 ILE A C 1
ATOM 1784 O O . ILE A 1 235 ? 25.612 -0.357 -32.644 1.00 94.88 235 ILE A O 1
ATOM 1788 N N . ARG A 1 236 ? 26.466 0.885 -34.311 1.00 95.19 236 ARG A N 1
ATOM 1789 C CA . ARG A 1 236 ? 26.227 2.158 -33.644 1.00 95.19 236 ARG A CA 1
ATOM 1790 C C . ARG A 1 236 ? 24.726 2.448 -33.588 1.00 95.19 236 ARG A C 1
ATOM 1792 O O . ARG A 1 236 ? 24.041 2.464 -34.615 1.00 95.19 236 ARG A O 1
ATOM 1799 N N . ILE A 1 237 ? 24.251 2.727 -32.379 1.00 96.19 237 ILE A N 1
ATOM 1800 C CA . ILE A 1 237 ? 22.942 3.324 -32.128 1.00 96.19 237 ILE A CA 1
ATOM 1801 C C . ILE A 1 237 ? 23.108 4.840 -32.274 1.00 96.19 237 ILE A C 1
ATOM 1803 O O . ILE A 1 237 ? 23.992 5.442 -31.666 1.00 96.19 237 ILE A O 1
ATOM 1807 N N . LEU A 1 238 ? 22.314 5.432 -33.157 1.00 95.06 238 LEU A N 1
ATOM 1808 C CA . LEU A 1 238 ? 22.336 6.857 -33.480 1.00 95.06 238 LEU A CA 1
ATOM 1809 C C . LEU A 1 238 ? 21.543 7.664 -32.456 1.00 95.06 238 LEU A C 1
ATOM 1811 O O . LEU A 1 238 ? 21.969 8.735 -32.038 1.00 95.06 238 LEU A O 1
ATOM 1815 N N . GLU A 1 239 ? 20.409 7.115 -32.038 1.00 96.62 239 GLU A N 1
ATOM 1816 C CA . GLU A 1 239 ? 19.504 7.708 -31.065 1.00 96.62 239 GLU A CA 1
ATOM 1817 C C . GLU A 1 239 ? 18.774 6.581 -30.340 1.00 96.62 239 GLU A C 1
ATOM 1819 O O . GLU A 1 239 ? 18.437 5.566 -30.951 1.00 96.62 239 GLU A O 1
ATOM 1824 N N . ALA A 1 240 ? 18.524 6.747 -29.045 1.00 97.75 240 ALA A N 1
ATOM 1825 C CA . ALA A 1 240 ? 17.616 5.883 -28.312 1.00 97.75 240 ALA A CA 1
ATOM 1826 C C . ALA A 1 240 ? 16.861 6.687 -27.259 1.00 97.75 240 ALA A C 1
ATOM 1828 O O . ALA A 1 240 ? 17.417 7.601 -26.646 1.00 97.75 240 ALA A O 1
ATOM 1829 N N . VAL A 1 241 ? 15.595 6.343 -27.050 1.00 98.00 241 VAL A N 1
ATOM 1830 C CA . VAL A 1 241 ? 14.725 6.985 -26.064 1.00 98.00 241 VAL A CA 1
ATOM 1831 C C . VAL A 1 241 ? 13.914 5.937 -25.314 1.00 98.00 241 VAL A C 1
ATOM 1833 O O . VAL A 1 241 ? 13.531 4.914 -25.879 1.00 98.00 241 VAL A O 1
ATOM 1836 N N . ALA A 1 242 ? 13.645 6.208 -24.043 1.00 98.19 242 ALA A N 1
ATOM 1837 C CA . ALA A 1 242 ? 12.713 5.454 -23.223 1.00 98.19 242 ALA A CA 1
ATOM 1838 C C . ALA A 1 242 ? 11.515 6.337 -22.869 1.00 98.19 242 ALA A C 1
ATOM 1840 O O . ALA A 1 242 ? 11.696 7.462 -22.395 1.00 98.19 242 ALA A O 1
ATOM 1841 N N . THR A 1 243 ? 10.300 5.836 -23.075 1.00 98.06 243 THR A N 1
ATOM 1842 C CA . THR A 1 243 ? 9.069 6.503 -22.625 1.00 98.06 243 THR A CA 1
ATOM 1843 C C . THR A 1 243 ? 8.540 5.786 -21.395 1.00 98.06 243 THR A C 1
ATOM 1845 O O . THR A 1 243 ? 8.444 4.559 -21.403 1.00 98.06 243 THR A O 1
ATOM 1848 N N . TYR A 1 244 ? 8.199 6.529 -20.350 1.00 97.81 244 TYR A N 1
ATOM 1849 C CA . TYR A 1 244 ? 7.722 5.990 -19.076 1.00 97.81 244 TYR A CA 1
ATOM 1850 C C . TYR A 1 244 ? 6.751 6.974 -18.421 1.00 97.81 244 TYR A C 1
ATOM 1852 O O . TYR A 1 244 ? 6.575 8.089 -18.901 1.00 97.81 244 TYR A O 1
ATOM 1860 N N . ARG A 1 245 ? 6.121 6.591 -17.310 1.00 96.12 245 ARG A N 1
ATOM 1861 C CA . ARG A 1 245 ? 5.273 7.498 -16.524 1.00 96.12 245 ARG A CA 1
ATOM 1862 C C . ARG A 1 245 ? 5.845 7.688 -15.129 1.00 96.12 245 ARG A C 1
ATOM 1864 O O . ARG A 1 245 ? 6.256 6.709 -14.506 1.00 96.12 245 ARG A O 1
ATOM 1871 N N . ASP A 1 246 ? 5.823 8.913 -14.625 1.00 94.56 246 ASP A N 1
ATOM 1872 C CA . ASP A 1 246 ? 6.122 9.257 -13.234 1.00 94.56 246 ASP A CA 1
ATOM 1873 C C . ASP A 1 246 ? 4.924 9.962 -12.569 1.00 94.56 246 ASP A C 1
ATOM 1875 O O . ASP A 1 246 ? 3.805 9.949 -13.089 1.00 94.56 246 ASP A O 1
ATOM 1879 N N . ALA A 1 247 ? 5.135 10.558 -11.392 1.00 87.06 247 ALA A N 1
ATOM 1880 C CA . ALA A 1 247 ? 4.095 11.301 -10.677 1.00 87.06 247 ALA A CA 1
ATOM 1881 C C . ALA A 1 247 ? 3.585 12.546 -11.435 1.00 87.06 247 ALA A C 1
ATOM 1883 O O . ALA A 1 247 ? 2.505 13.037 -11.115 1.00 87.06 247 ALA A O 1
ATOM 1884 N N . ASN A 1 248 ? 4.337 13.041 -12.422 1.00 92.38 248 ASN A N 1
ATOM 1885 C CA . ASN A 1 248 ? 4.002 14.215 -13.227 1.00 92.38 248 ASN A CA 1
ATOM 1886 C C . ASN A 1 248 ? 3.368 13.843 -14.577 1.00 92.38 248 ASN A C 1
ATOM 1888 O O . ASN A 1 248 ? 3.057 14.731 -15.367 1.00 92.38 248 ASN A O 1
ATOM 1892 N N . GLY A 1 249 ? 3.174 12.551 -14.854 1.00 93.69 249 GLY A N 1
ATOM 1893 C CA . GLY A 1 249 ? 2.583 12.064 -16.096 1.00 93.69 249 GLY A CA 1
ATOM 1894 C C . GLY A 1 249 ? 3.591 11.355 -16.993 1.00 93.69 249 GLY A C 1
ATOM 1895 O O . GLY A 1 249 ? 4.525 10.711 -16.517 1.00 93.69 249 GLY A O 1
ATOM 1896 N N . GLU A 1 250 ? 3.339 11.386 -18.297 1.00 96.44 250 GLU A N 1
ATOM 1897 C CA . GLU A 1 250 ? 4.178 10.716 -19.289 1.00 96.44 250 GLU A CA 1
ATOM 1898 C C . GLU A 1 250 ? 5.475 11.491 -19.531 1.00 96.44 250 GLU A C 1
ATOM 1900 O O . GLU A 1 250 ? 5.483 12.711 -19.670 1.00 96.44 250 GLU A O 1
ATOM 1905 N N . GLN A 1 251 ? 6.581 10.760 -19.575 1.00 97.25 251 GLN A N 1
ATOM 1906 C CA . GLN A 1 251 ? 7.933 11.273 -19.694 1.00 97.25 251 GLN A CA 1
ATOM 1907 C C . GLN A 1 251 ? 8.649 10.572 -20.845 1.00 97.25 251 GLN A C 1
ATOM 1909 O O . GLN A 1 251 ? 8.471 9.376 -21.080 1.00 97.25 251 GLN A O 1
ATOM 1914 N N . THR A 1 252 ? 9.532 11.302 -21.525 1.00 97.19 252 THR A N 1
ATOM 1915 C CA . THR A 1 252 ? 10.460 10.743 -22.516 1.00 97.19 252 THR A CA 1
ATOM 1916 C C . THR A 1 252 ? 11.888 11.067 -22.106 1.00 97.19 252 THR A C 1
ATOM 1918 O O . THR A 1 252 ? 12.253 12.232 -21.948 1.00 97.19 252 THR A O 1
ATOM 1921 N N . LYS A 1 253 ? 12.725 10.040 -21.955 1.00 97.56 253 LYS A N 1
ATOM 1922 C CA . LYS A 1 253 ? 14.141 10.183 -21.615 1.00 97.56 253 LYS A CA 1
ATOM 1923 C C . LYS A 1 253 ? 15.012 9.708 -22.766 1.00 97.56 253 LYS A C 1
ATOM 1925 O O . LYS A 1 253 ? 14.943 8.553 -23.169 1.00 97.56 253 LYS A O 1
ATOM 1930 N N . ARG A 1 254 ? 15.879 10.590 -23.263 1.00 97.56 254 ARG A N 1
ATOM 1931 C CA . ARG A 1 254 ? 16.927 10.230 -24.226 1.00 97.56 254 ARG A CA 1
ATOM 1932 C C . ARG A 1 254 ? 18.027 9.445 -23.519 1.00 97.56 254 ARG A C 1
ATOM 1934 O O . ARG A 1 254 ? 18.491 9.860 -22.455 1.00 97.56 254 ARG A O 1
ATOM 1941 N N . LEU A 1 255 ? 18.433 8.329 -24.113 1.00 96.25 255 LEU A N 1
ATOM 1942 C CA . LEU A 1 255 ? 19.613 7.593 -23.691 1.00 96.25 255 LEU A CA 1
ATOM 1943 C C . LEU A 1 255 ? 20.850 8.301 -24.241 1.00 96.25 255 LEU A C 1
ATOM 1945 O O . LEU A 1 255 ? 20.850 8.816 -25.358 1.00 96.25 255 LEU A O 1
ATOM 1949 N N . THR A 1 256 ? 21.907 8.326 -23.444 1.00 93.06 256 THR A N 1
ATOM 1950 C CA . THR A 1 256 ? 23.187 8.932 -23.798 1.00 93.06 256 THR A CA 1
ATOM 1951 C C . THR A 1 256 ? 24.168 7.852 -24.243 1.00 93.06 256 THR A C 1
ATOM 1953 O O . THR A 1 256 ? 24.225 6.798 -23.600 1.00 93.06 256 THR A O 1
ATOM 1956 N N . PRO A 1 257 ? 24.953 8.089 -25.305 1.00 91.19 257 PRO A N 1
ATOM 1957 C CA . PRO A 1 257 ? 25.977 7.147 -25.731 1.00 91.19 257 PRO A CA 1
ATOM 1958 C C . PRO A 1 257 ? 27.082 7.031 -24.676 1.00 91.19 257 PRO A C 1
ATOM 1960 O O . PRO A 1 257 ? 27.536 8.040 -24.139 1.00 91.19 257 PRO A O 1
ATOM 1963 N N . ASP A 1 258 ? 27.546 5.811 -24.417 1.00 86.19 258 ASP A N 1
ATOM 1964 C CA . ASP A 1 258 ? 28.844 5.567 -23.794 1.00 86.19 258 ASP A CA 1
ATOM 1965 C C . ASP A 1 258 ? 29.913 5.617 -24.900 1.00 86.19 258 ASP A C 1
ATOM 1967 O O . ASP A 1 258 ? 29.948 4.713 -25.749 1.00 86.19 258 ASP A O 1
ATOM 1971 N N . PRO A 1 259 ? 30.793 6.639 -24.907 1.00 73.31 259 PRO A N 1
ATOM 1972 C CA . PRO A 1 259 ? 31.805 6.811 -25.947 1.00 73.31 259 PRO A CA 1
ATOM 1973 C C . PRO A 1 259 ? 32.746 5.611 -26.085 1.00 73.31 259 PRO A C 1
ATOM 1975 O O . PRO A 1 259 ? 33.352 5.429 -27.136 1.00 73.31 259 PRO A O 1
ATOM 1978 N N . LYS A 1 260 ? 32.881 4.793 -25.033 1.00 77.19 260 LYS A N 1
ATOM 1979 C CA . LYS A 1 260 ? 33.844 3.691 -24.971 1.00 77.19 260 LYS A CA 1
ATOM 1980 C C . LYS A 1 260 ? 33.251 2.336 -25.357 1.00 77.19 260 LYS A C 1
ATOM 1982 O O . LYS A 1 260 ? 34.018 1.404 -25.571 1.00 77.19 260 LYS A O 1
ATOM 1987 N N . GLN A 1 261 ? 31.921 2.184 -25.407 1.00 75.44 261 GLN A N 1
ATOM 1988 C CA . GLN A 1 261 ? 31.298 0.848 -25.426 1.00 75.44 261 GLN A CA 1
ATOM 1989 C C . GLN A 1 261 ? 30.236 0.606 -26.513 1.00 75.44 261 GLN A C 1
ATOM 1991 O O . GLN A 1 261 ? 29.655 -0.476 -26.522 1.00 75.44 261 GLN A O 1
ATOM 1996 N N . LEU A 1 262 ? 29.999 1.542 -27.449 1.00 87.94 262 LEU A N 1
ATOM 1997 C CA . LEU A 1 262 ? 28.932 1.443 -28.477 1.00 87.94 262 LEU A CA 1
ATOM 1998 C C . LEU A 1 262 ? 27.560 1.088 -27.872 1.00 87.94 262 LEU A C 1
ATOM 2000 O O . LEU A 1 262 ? 26.798 0.276 -28.395 1.00 87.94 262 LEU A O 1
ATOM 2004 N N . VAL A 1 263 ? 27.272 1.703 -26.732 1.00 91.88 263 VAL A N 1
ATOM 2005 C CA . VAL A 1 263 ? 26.125 1.414 -25.876 1.00 91.88 263 VAL A CA 1
ATOM 2006 C C . VAL A 1 263 ? 25.358 2.701 -25.631 1.00 91.88 263 VAL A C 1
ATOM 2008 O O . VAL A 1 263 ? 25.966 3.761 -25.509 1.00 91.88 263 VAL A O 1
ATOM 2011 N N . MET A 1 264 ? 24.039 2.605 -25.496 1.00 94.75 264 MET A N 1
ATOM 2012 C CA . MET A 1 264 ? 23.195 3.712 -25.044 1.00 94.75 264 MET A CA 1
ATOM 2013 C C . MET A 1 264 ? 22.722 3.449 -23.614 1.00 94.75 264 MET A C 1
ATOM 2015 O O . MET A 1 264 ? 22.233 2.357 -23.333 1.00 94.75 264 MET A O 1
ATOM 2019 N N . ARG A 1 265 ? 22.847 4.434 -22.717 1.00 96.75 265 ARG A N 1
ATOM 2020 C CA . ARG A 1 265 ? 22.438 4.319 -21.306 1.00 96.75 265 ARG A CA 1
ATOM 2021 C C . ARG A 1 265 ? 21.483 5.419 -20.881 1.00 96.75 265 ARG A C 1
ATOM 2023 O O . ARG A 1 265 ? 21.621 6.561 -21.307 1.00 96.75 265 ARG A O 1
ATOM 2030 N N . CYS A 1 266 ? 20.574 5.116 -19.965 1.00 96.56 266 CYS A N 1
ATOM 2031 C CA . CYS A 1 266 ? 19.918 6.150 -19.168 1.00 96.56 266 CYS A CA 1
ATOM 2032 C C . CYS A 1 266 ? 19.590 5.656 -17.765 1.00 96.56 266 CYS A C 1
ATOM 2034 O O . CYS A 1 266 ? 19.481 4.459 -17.513 1.00 96.56 266 CYS A O 1
ATOM 2036 N N . GLU A 1 267 ? 19.353 6.615 -16.879 1.00 97.25 267 GLU A N 1
ATOM 2037 C CA . GLU A 1 267 ? 18.743 6.388 -15.579 1.00 97.25 267 GLU A CA 1
ATOM 2038 C C . GLU A 1 267 ? 17.370 7.066 -15.552 1.00 97.25 267 GLU A C 1
ATOM 2040 O O . GLU A 1 267 ? 17.251 8.270 -15.809 1.00 97.25 267 GLU A O 1
ATOM 2045 N N . LEU A 1 268 ? 16.338 6.281 -15.256 1.00 97.06 268 LEU A N 1
ATOM 2046 C CA . LEU A 1 268 ? 14.977 6.742 -15.017 1.00 97.06 268 LEU A CA 1
ATOM 2047 C C . LEU A 1 268 ? 14.763 6.877 -13.509 1.00 97.06 268 LEU A C 1
ATOM 2049 O O . LEU A 1 268 ? 15.205 6.023 -12.739 1.00 97.06 268 LEU A O 1
ATOM 2053 N N . LYS A 1 269 ? 14.077 7.941 -13.084 1.00 95.06 269 LYS A N 1
ATOM 2054 C CA . LYS A 1 269 ? 13.806 8.230 -11.669 1.00 95.06 269 LYS A CA 1
ATOM 2055 C C . LYS A 1 269 ? 12.309 8.289 -11.412 1.00 95.06 269 LYS A C 1
ATOM 2057 O O . LYS A 1 269 ? 11.569 8.806 -12.243 1.00 95.06 269 LYS A O 1
ATOM 2062 N N . ASN A 1 270 ? 11.896 7.824 -10.234 1.00 92.50 270 ASN A N 1
ATOM 2063 C CA . ASN A 1 270 ? 10.509 7.867 -9.757 1.00 92.50 270 ASN A CA 1
ATOM 2064 C C . ASN A 1 270 ? 9.504 7.257 -10.751 1.00 92.50 270 ASN A C 1
ATOM 2066 O O . ASN A 1 270 ? 8.434 7.814 -10.996 1.00 92.50 270 ASN A O 1
ATOM 2070 N N . VAL A 1 271 ? 9.862 6.113 -11.329 1.00 94.25 271 VAL A N 1
ATOM 2071 C CA . VAL A 1 271 ? 9.058 5.424 -12.338 1.00 94.25 271 VAL A CA 1
ATOM 2072 C C . VAL A 1 271 ? 7.817 4.828 -11.677 1.00 94.25 271 VAL A C 1
ATOM 2074 O O . VAL A 1 271 ? 7.909 4.140 -10.658 1.00 94.25 271 VAL A O 1
ATOM 2077 N N . SER A 1 272 ? 6.647 5.113 -12.239 1.00 91.25 272 SER A N 1
ATOM 2078 C CA . SER A 1 272 ? 5.372 4.531 -11.818 1.00 91.25 272 SER A CA 1
ATOM 2079 C C . SER A 1 272 ? 5.214 3.085 -12.328 1.00 91.25 272 SER A C 1
ATOM 2081 O O . SER A 1 272 ? 5.954 2.679 -13.219 1.00 91.25 272 SER A O 1
ATOM 2083 N N . PRO A 1 273 ? 4.233 2.310 -11.829 1.00 91.06 273 PRO A N 1
ATOM 2084 C CA . PRO A 1 273 ? 3.936 0.950 -12.308 1.00 91.06 273 PRO A CA 1
ATOM 2085 C C . PRO A 1 273 ? 3.376 0.849 -13.745 1.00 91.06 273 PRO A C 1
ATOM 2087 O O . PRO A 1 273 ? 2.636 -0.080 -14.055 1.00 91.06 273 PRO A O 1
ATOM 2090 N N . ALA A 1 274 ? 3.642 1.827 -14.612 1.00 92.75 274 ALA A N 1
ATOM 2091 C CA . ALA A 1 274 ? 3.219 1.807 -16.008 1.00 92.75 274 ALA A CA 1
ATOM 2092 C C . ALA A 1 274 ? 4.321 1.206 -16.902 1.00 92.75 274 ALA A C 1
ATOM 2094 O O . ALA A 1 274 ? 5.503 1.377 -16.587 1.00 92.75 274 ALA A O 1
ATOM 2095 N N . PRO A 1 275 ? 3.962 0.566 -18.030 1.00 96.25 275 PRO A N 1
ATOM 2096 C CA . PRO A 1 275 ? 4.935 0.039 -18.978 1.00 96.25 275 PRO A CA 1
ATOM 2097 C C . PRO A 1 275 ? 5.947 1.080 -19.467 1.00 96.25 275 PRO A C 1
ATOM 2099 O O . PRO A 1 275 ? 5.615 2.248 -19.680 1.00 96.25 275 PRO A O 1
ATOM 2102 N N . ILE A 1 276 ? 7.177 0.625 -19.685 1.00 97.94 276 ILE A N 1
ATOM 2103 C CA . ILE A 1 276 ? 8.269 1.397 -20.272 1.00 97.94 276 ILE A CA 1
ATOM 2104 C C . ILE A 1 276 ? 8.495 0.888 -21.691 1.00 97.94 276 ILE A C 1
ATOM 2106 O O . ILE A 1 276 ? 8.706 -0.309 -21.900 1.00 97.94 276 ILE A O 1
ATOM 2110 N N . ASN A 1 277 ? 8.500 1.803 -22.656 1.00 98.06 277 ASN A N 1
ATOM 2111 C CA . ASN A 1 277 ? 8.858 1.493 -24.040 1.00 98.06 277 ASN A CA 1
ATOM 2112 C C . ASN A 1 277 ? 10.285 1.956 -24.317 1.00 98.06 277 ASN A C 1
ATOM 2114 O O . ASN A 1 277 ? 10.716 2.981 -23.785 1.00 98.06 277 ASN A O 1
ATOM 2118 N N . VAL A 1 278 ? 11.000 1.233 -25.177 1.00 98.06 278 VAL A N 1
ATOM 2119 C CA . VAL A 1 278 ? 12.356 1.587 -25.608 1.00 98.06 278 VAL A CA 1
ATOM 2120 C C . VAL A 1 278 ? 12.406 1.629 -27.129 1.00 98.06 278 VAL A C 1
ATOM 2122 O O . VAL A 1 278 ? 12.112 0.641 -27.800 1.00 98.06 278 VAL A O 1
ATOM 2125 N N . TYR A 1 279 ? 12.818 2.768 -27.677 1.00 98.19 279 TYR A N 1
ATOM 2126 C CA . TYR A 1 279 ? 12.945 2.985 -29.115 1.00 98.19 279 TYR A CA 1
ATOM 2127 C C . TYR A 1 279 ? 14.384 3.338 -29.467 1.00 98.19 279 TYR A C 1
ATOM 2129 O O . TYR A 1 279 ? 15.043 4.059 -28.716 1.00 98.19 279 TYR A O 1
ATOM 2137 N N . ALA A 1 280 ? 14.875 2.863 -30.610 1.00 97.81 280 ALA A N 1
ATOM 2138 C CA . ALA A 1 280 ? 16.220 3.186 -31.076 1.00 97.81 280 ALA A CA 1
ATOM 2139 C C . ALA A 1 280 ? 16.328 3.288 -32.601 1.00 97.81 280 ALA A C 1
ATOM 2141 O O . ALA A 1 280 ? 15.680 2.541 -33.329 1.00 97.81 280 ALA A O 1
ATOM 2142 N N . ALA A 1 281 ? 17.202 4.177 -33.070 1.00 97.56 281 ALA A N 1
ATOM 2143 C CA . ALA A 1 281 ? 17.643 4.284 -34.456 1.00 97.56 281 ALA A CA 1
ATOM 2144 C C . ALA A 1 281 ? 19.101 3.816 -34.571 1.00 97.56 281 ALA A C 1
ATOM 2146 O O . ALA A 1 281 ? 19.939 4.143 -33.734 1.00 97.56 281 ALA A O 1
ATOM 2147 N N . THR A 1 282 ? 19.429 3.059 -35.613 1.00 96.69 282 THR A N 1
ATOM 2148 C CA . THR A 1 282 ? 20.741 2.412 -35.808 1.00 96.69 282 THR A CA 1
ATOM 2149 C C . THR A 1 282 ? 21.299 2.687 -37.207 1.00 96.69 282 THR A C 1
ATOM 2151 O O . THR A 1 282 ? 20.529 2.923 -38.137 1.00 96.69 282 THR A O 1
ATOM 2154 N N . VAL A 1 283 ? 22.633 2.640 -37.370 1.00 94.56 283 VAL A N 1
ATOM 2155 C CA . VAL A 1 283 ? 23.354 2.894 -38.652 1.00 94.56 283 VAL A CA 1
ATOM 2156 C C . VAL A 1 283 ? 23.074 1.834 -39.739 1.00 94.56 283 VAL A C 1
ATOM 2158 O O . VAL A 1 283 ? 23.507 1.964 -40.878 1.00 94.56 283 VAL A O 1
ATOM 2161 N N . GLY A 1 284 ? 22.324 0.781 -39.421 1.00 93.62 284 GLY A N 1
ATOM 2162 C CA . GLY A 1 284 ? 21.930 -0.269 -40.355 1.00 93.62 284 GLY A CA 1
ATOM 2163 C C . GLY A 1 284 ? 21.027 -1.294 -39.670 1.00 93.62 284 GLY A C 1
ATOM 2164 O O . GLY A 1 284 ? 20.765 -1.162 -38.476 1.00 93.62 284 GLY A O 1
ATOM 2165 N N . PRO A 1 285 ? 20.547 -2.322 -40.385 1.00 94.75 285 PRO A N 1
ATOM 2166 C CA . PRO A 1 285 ? 19.603 -3.281 -39.827 1.00 94.75 285 PRO A CA 1
ATOM 2167 C C . PRO A 1 285 ? 20.230 -4.079 -38.677 1.00 94.75 285 PRO A C 1
ATOM 2169 O O . PRO A 1 285 ? 21.187 -4.837 -38.866 1.00 94.75 285 PRO A O 1
ATOM 2172 N N . ALA A 1 286 ? 19.659 -3.936 -37.482 1.00 95.31 286 ALA A N 1
ATOM 2173 C CA . ALA A 1 286 ? 19.999 -4.773 -36.342 1.00 95.31 286 ALA A CA 1
ATOM 2174 C C . ALA A 1 286 ? 19.413 -6.179 -36.530 1.00 95.31 286 ALA A C 1
ATOM 2176 O O . ALA A 1 286 ? 18.246 -6.343 -36.885 1.00 95.31 286 ALA A O 1
ATOM 2177 N N . ARG A 1 287 ? 20.219 -7.205 -36.261 1.00 96.25 287 ARG A N 1
ATOM 2178 C CA . ARG A 1 287 ? 19.771 -8.604 -36.196 1.00 96.25 287 ARG A CA 1
ATOM 2179 C C . ARG A 1 287 ? 19.623 -9.107 -34.775 1.00 96.25 287 ARG A C 1
ATOM 2181 O O . ARG A 1 287 ? 18.922 -10.090 -34.564 1.00 96.25 287 ARG A O 1
ATOM 2188 N N . SER A 1 288 ? 20.237 -8.438 -33.808 1.00 96.94 288 SER A N 1
ATOM 2189 C CA . SER A 1 288 ? 19.928 -8.661 -32.404 1.00 96.94 288 SER A CA 1
ATOM 2190 C C . SER A 1 288 ? 20.065 -7.375 -31.603 1.00 96.94 288 SER A C 1
ATOM 2192 O O . SER A 1 288 ? 20.774 -6.449 -32.010 1.00 96.94 288 SER A O 1
ATOM 2194 N N . ALA A 1 289 ? 19.379 -7.330 -30.469 1.00 97.12 289 ALA A N 1
ATOM 2195 C CA . ALA A 1 289 ? 19.496 -6.267 -29.488 1.00 97.12 289 ALA A CA 1
ATOM 2196 C C . ALA A 1 289 ? 19.527 -6.870 -28.086 1.00 97.12 289 ALA A C 1
ATOM 2198 O O . ALA A 1 289 ? 18.871 -7.878 -27.822 1.00 97.12 289 ALA A O 1
ATOM 2199 N N . VAL A 1 290 ? 20.296 -6.248 -27.199 1.00 97.88 290 VAL A N 1
ATOM 2200 C CA . VAL A 1 290 ? 20.367 -6.615 -25.785 1.00 97.88 290 VAL A CA 1
ATOM 2201 C C . VAL A 1 290 ? 19.998 -5.394 -24.961 1.00 97.88 290 VAL A C 1
ATOM 2203 O O . VAL A 1 290 ? 20.585 -4.331 -25.165 1.00 97.88 290 VAL A O 1
ATOM 2206 N N . LEU A 1 291 ? 19.035 -5.558 -24.055 1.00 97.94 291 LEU A N 1
ATOM 2207 C CA . LEU A 1 291 ? 18.643 -4.550 -23.075 1.00 97.94 291 LEU A CA 1
ATOM 2208 C C . LEU A 1 291 ? 18.970 -5.084 -21.681 1.00 97.94 291 LEU A C 1
ATOM 2210 O O . LEU A 1 291 ? 18.344 -6.043 -21.230 1.00 97.94 291 LEU A O 1
ATOM 2214 N N . ASP A 1 292 ? 19.939 -4.467 -21.011 1.00 97.88 292 ASP A N 1
ATOM 2215 C CA . ASP A 1 292 ? 20.169 -4.700 -19.587 1.00 97.88 292 ASP A CA 1
ATOM 2216 C C . ASP A 1 292 ? 19.316 -3.709 -18.783 1.00 97.88 292 ASP A C 1
ATOM 2218 O O . ASP A 1 292 ? 19.357 -2.495 -19.011 1.00 97.88 292 ASP A O 1
ATOM 2222 N N . VAL A 1 293 ? 18.537 -4.237 -17.841 1.00 97.69 293 VAL A N 1
ATOM 2223 C CA . VAL A 1 293 ? 17.620 -3.486 -16.980 1.00 97.69 293 VAL A CA 1
ATOM 2224 C C . VAL A 1 293 ? 18.031 -3.719 -15.540 1.00 97.69 293 VAL A C 1
ATOM 2226 O O . VAL A 1 293 ? 18.077 -4.859 -15.080 1.00 97.69 293 VAL A O 1
ATOM 2229 N N . ASN A 1 294 ? 18.337 -2.648 -14.810 1.00 97.19 294 ASN A N 1
ATOM 2230 C CA . ASN A 1 294 ? 18.745 -2.765 -13.416 1.00 97.19 294 ASN A CA 1
ATOM 2231 C C . ASN A 1 294 ? 17.957 -1.815 -12.524 1.00 97.19 294 ASN A C 1
ATOM 2233 O O . ASN A 1 294 ? 17.822 -0.625 -12.796 1.00 97.19 294 ASN A O 1
ATOM 2237 N N . THR A 1 295 ? 17.517 -2.337 -11.393 1.00 95.56 295 THR A N 1
ATOM 2238 C CA . THR A 1 295 ? 17.018 -1.565 -10.261 1.00 95.56 295 THR A CA 1
ATOM 2239 C C . THR A 1 295 ? 17.900 -1.851 -9.046 1.00 95.56 295 THR A C 1
ATOM 2241 O O . THR A 1 295 ? 18.910 -2.557 -9.119 1.00 95.56 295 THR A O 1
ATOM 2244 N N . ARG A 1 296 ? 17.506 -1.339 -7.877 1.00 91.31 296 ARG A N 1
ATOM 2245 C CA . ARG A 1 296 ? 18.144 -1.712 -6.611 1.00 91.31 296 ARG A CA 1
ATOM 2246 C C . ARG A 1 296 ? 17.983 -3.203 -6.273 1.00 91.31 296 ARG A C 1
ATOM 2248 O O . ARG A 1 296 ? 18.818 -3.736 -5.547 1.00 91.31 296 ARG A O 1
ATOM 2255 N N . ARG A 1 297 ? 16.899 -3.848 -6.719 1.00 88.81 297 ARG A N 1
ATOM 2256 C CA . ARG A 1 297 ? 16.498 -5.192 -6.261 1.00 88.81 297 ARG A CA 1
ATOM 2257 C C . ARG A 1 297 ? 16.560 -6.270 -7.329 1.00 88.81 297 ARG A C 1
ATOM 2259 O O . ARG A 1 297 ? 16.606 -7.440 -6.971 1.00 88.81 297 ARG A O 1
ATOM 2266 N N . GLN A 1 298 ? 16.562 -5.893 -8.598 1.00 92.06 298 GLN A N 1
ATOM 2267 C CA . GLN A 1 298 ? 16.486 -6.826 -9.710 1.00 92.06 298 GLN A CA 1
ATOM 2268 C C . GLN A 1 298 ? 17.402 -6.360 -10.835 1.00 92.06 298 GLN A C 1
ATOM 2270 O O . GLN A 1 298 ? 17.540 -5.163 -11.094 1.00 92.06 298 GLN A O 1
ATOM 2275 N N . LYS A 1 299 ? 18.053 -7.324 -11.480 1.00 97.38 299 LYS A N 1
ATOM 2276 C CA . LYS A 1 299 ? 18.883 -7.114 -12.661 1.00 97.38 299 LYS A CA 1
ATOM 2277 C C . LYS A 1 299 ? 18.509 -8.171 -13.678 1.00 97.38 299 LYS A C 1
ATOM 2279 O O . LYS A 1 299 ? 18.551 -9.353 -13.349 1.00 97.38 299 LYS A O 1
ATOM 2284 N N . GLU A 1 300 ? 18.181 -7.751 -14.887 1.00 97.31 300 GLU A N 1
ATOM 2285 C CA . GLU A 1 300 ? 17.859 -8.662 -15.978 1.00 97.31 300 GLU A CA 1
ATOM 2286 C C . GLU A 1 300 ? 18.553 -8.246 -17.263 1.00 97.31 300 GLU A C 1
ATOM 2288 O O . GLU A 1 300 ? 18.746 -7.062 -17.539 1.00 97.31 300 GLU A O 1
ATOM 2293 N N . ARG A 1 301 ? 18.911 -9.256 -18.054 1.00 97.62 301 ARG A N 1
ATOM 2294 C CA . ARG A 1 301 ? 19.456 -9.112 -19.397 1.00 97.62 301 ARG A CA 1
ATOM 2295 C C . ARG A 1 301 ? 18.478 -9.728 -20.376 1.00 97.62 301 ARG A C 1
ATOM 2297 O O . ARG A 1 301 ? 18.286 -10.942 -20.380 1.00 97.62 301 ARG A O 1
ATOM 2304 N N . LEU A 1 302 ? 17.916 -8.901 -21.241 1.00 96.75 302 LEU A N 1
ATOM 2305 C CA . LEU A 1 302 ? 16.953 -9.322 -22.246 1.00 96.75 302 LEU A CA 1
ATOM 2306 C C . LEU A 1 302 ? 17.630 -9.335 -23.607 1.00 96.75 302 LEU A C 1
ATOM 2308 O O . LEU A 1 302 ? 18.406 -8.433 -23.926 1.00 96.75 302 LEU A O 1
ATOM 2312 N N . LYS A 1 303 ? 17.312 -10.330 -24.432 1.00 97.25 303 LYS A N 1
ATOM 2313 C CA . LYS A 1 303 ? 17.848 -10.442 -25.788 1.00 97.25 303 LYS A CA 1
ATOM 2314 C C . LYS A 1 303 ? 16.717 -10.608 -26.788 1.00 97.25 303 LYS A C 1
ATOM 2316 O O . LYS A 1 303 ? 15.932 -11.543 -26.691 1.00 97.25 303 LYS A O 1
ATOM 2321 N N . TRP A 1 304 ? 16.701 -9.741 -27.789 1.00 97.12 304 TRP A N 1
ATOM 2322 C CA . TRP A 1 304 ? 15.908 -9.912 -28.997 1.00 97.12 304 TRP A CA 1
ATOM 2323 C C . TRP A 1 304 ? 16.807 -10.370 -30.143 1.00 97.12 304 TRP A C 1
ATOM 2325 O O . TRP A 1 304 ? 17.931 -9.886 -30.288 1.00 97.12 304 TRP A O 1
ATOM 2335 N N . THR A 1 305 ? 16.312 -11.289 -30.969 1.00 96.00 305 THR A N 1
ATOM 2336 C CA . THR A 1 305 ? 16.968 -11.724 -32.208 1.00 96.00 305 THR A CA 1
ATOM 2337 C C . THR A 1 305 ? 15.937 -11.707 -33.329 1.00 96.00 305 THR A C 1
ATOM 2339 O O . THR A 1 305 ? 14.815 -12.175 -33.147 1.00 96.00 305 THR A O 1
ATOM 2342 N N . ALA A 1 306 ? 16.305 -11.152 -34.481 1.00 92.62 306 ALA A N 1
ATOM 2343 C CA . ALA A 1 306 ? 15.445 -11.144 -35.653 1.00 92.62 306 ALA A CA 1
ATOM 2344 C C . ALA A 1 306 ? 15.146 -12.587 -36.101 1.00 92.62 306 ALA A C 1
ATOM 2346 O O . ALA A 1 306 ? 16.065 -13.412 -36.097 1.00 92.62 306 ALA A O 1
ATOM 2347 N N . PRO A 1 307 ? 13.913 -12.898 -36.539 1.00 88.62 307 PRO A N 1
ATOM 2348 C CA . PRO A 1 307 ? 13.592 -14.210 -37.087 1.00 88.62 307 PRO A CA 1
ATOM 2349 C C . PRO A 1 307 ? 14.528 -14.575 -38.244 1.00 88.62 307 PRO A C 1
ATOM 2351 O O . PRO A 1 307 ? 14.850 -13.746 -39.104 1.00 88.62 307 PRO A O 1
ATOM 2354 N N . SER A 1 308 ? 14.973 -15.828 -38.272 1.00 75.94 308 SER A N 1
ATOM 2355 C CA . SER A 1 308 ? 15.766 -16.380 -39.365 1.00 75.94 308 SER A CA 1
ATOM 2356 C C . SER A 1 308 ? 14.875 -16.623 -40.597 1.00 75.94 308 SER A C 1
ATOM 2358 O O . SER A 1 308 ? 14.241 -17.668 -40.703 1.00 75.94 308 SER A O 1
ATOM 2360 N N . GLY A 1 309 ? 14.813 -15.658 -41.526 1.00 64.06 309 GLY A N 1
ATOM 2361 C CA . GLY A 1 309 ? 14.189 -15.804 -42.858 1.00 64.06 309 GLY A CA 1
ATOM 2362 C C . GLY A 1 309 ? 13.273 -14.632 -43.249 1.00 64.06 309 GLY A C 1
ATOM 2363 O O . GLY A 1 309 ? 12.575 -14.094 -42.403 1.00 64.06 309 GLY A O 1
ATOM 2364 N N . ARG A 1 310 ? 13.214 -14.136 -44.491 1.00 39.53 310 ARG A N 1
ATOM 2365 C CA . ARG A 1 310 ? 13.947 -14.396 -45.744 1.00 39.53 310 ARG A CA 1
ATOM 2366 C C . ARG A 1 310 ? 14.567 -13.076 -46.215 1.00 39.53 310 ARG A C 1
ATOM 2368 O O . ARG A 1 310 ? 13.966 -12.020 -46.027 1.00 39.53 310 ARG A O 1
ATOM 2375 N N . SER A 1 311 ? 15.735 -13.142 -46.850 1.00 43.09 311 SER A N 1
ATOM 2376 C CA . SER A 1 311 ? 16.148 -12.112 -47.803 1.00 43.09 311 SER A CA 1
ATOM 2377 C C . SER A 1 311 ? 15.020 -11.927 -48.823 1.00 43.09 311 SER A C 1
ATOM 2379 O O . SER A 1 311 ? 14.671 -12.879 -49.525 1.00 43.09 311 SER A O 1
ATOM 2381 N N . LYS A 1 312 ? 14.414 -10.743 -48.843 1.00 38.22 312 LYS A N 1
ATOM 2382 C CA . LYS A 1 312 ? 13.862 -10.198 -50.079 1.00 38.22 312 LYS A CA 1
ATOM 2383 C C . LYS A 1 312 ? 14.940 -9.320 -50.684 1.00 38.22 312 LYS A C 1
ATOM 2385 O O . LYS A 1 312 ? 15.602 -8.621 -49.880 1.00 38.22 312 LYS A O 1
#

Solvent-accessible surface area (backbone atoms only — not comparable to full-atom values): 16904 Å² total; per-residue (Å²): 89,52,90,88,71,50,78,39,15,28,40,33,32,55,26,39,36,22,43,72,47,59,47,81,49,99,92,44,77,48,68,57,57,47,78,43,73,31,33,66,66,63,50,54,48,55,60,52,40,69,79,34,71,69,39,55,50,50,33,53,54,51,33,50,59,43,50,77,69,74,46,94,66,76,63,51,53,81,45,78,31,30,30,37,15,28,90,63,87,66,45,42,56,68,61,43,52,58,55,39,74,76,39,84,55,33,54,48,78,50,61,57,59,36,60,53,46,51,60,35,65,73,39,97,76,54,64,87,49,73,52,68,42,30,28,50,63,84,42,26,80,62,38,70,69,45,59,74,65,47,56,42,49,54,40,9,53,48,45,27,53,50,50,50,49,53,51,59,74,64,51,81,63,76,60,69,41,48,26,34,65,48,73,46,61,51,81,51,57,50,71,62,23,57,77,78,46,80,95,57,88,82,51,30,60,42,16,21,62,56,27,31,37,30,59,14,49,22,67,43,40,36,42,37,42,40,37,16,28,86,84,68,44,80,39,54,66,77,45,36,37,36,37,36,30,36,94,92,41,82,45,78,45,71,36,46,74,42,93,89,66,60,30,34,34,41,77,46,65,49,32,37,58,45,52,27,29,41,28,35,33,20,74,45,71,66,33,30,38,38,43,38,42,37,36,91,74,39,76,48,79,41,70,36,67,60,77,94,76,73,92,126

Foldseek 3Di:
DDPVADQLAKEKEQKEWEFAAWDQDPVGIGTDTDIFGAFPLLVVLLVVVCVDPLVVVLQVVLQVVCVVVVDPDDRHYYHYFYEYEAQDQQAAPVVVVVVCVVDVRHDYYDYPVSVVRCVQVVDPHRDHDMDMWGHQDDSYNCNVVSVVVVPSVVSRVVSSVSSVVSSVVVCSDDPPQEQHKDFAFDWDDQVVLPVQDDDDPQKDKTKRWLRIQRPFWYQKKKKKKWFAAPVRHTFAWPWKWKWFAAPVGIDIGTFDDDPVPSMTMDMDGRTGRGGMMMMTITNHDTQKMWMWMGGPPDTDIYMDGHDDDDDD

pLDDT: mean 90.39, std 9.78, range [38.22, 98.19]

Sequence (312 aa):
MKHDVKLCDVVISNRVLHYDSAKITPGGTRYRPQSYPANALLLKQLQTLTGRHSYKAWQSQVGRNIKTMGAKLKSPEVHFGTIVSGSQVIAAVEKKEELLKLDDKIIAAEMEMGGVMAAVFSRADPKRAITIRGISDAADARKAKLDSKKVYRKFAAANPARLTRTFLLGRPVDPLGVDTFEAHLTLGAAAAARKHLQPIPKSSHLAFECAIAPCGPAKTLSLELRATNASAKPIRILEAVATYRDANGEQTKRLTPDPKQLVMRCELKNVSPAPINVYAATVGPARSAVLDVNTRRQKERLKWTAPSGRSK

Nearest PDB structures (foldseek):
  4gmh-assembly1_A-2  TM=8.105E-01  e=4.070E-08  Staphylococcus aureus subsp. aureus Mu50
  3dp9-assembly1_A  TM=7.791E-01  e=4.316E-08  Vibrio cholerae
  1k5j-assembly1_B  TM=2.808E-01  e=2.251E-01  Xenopus laevis
  6twh-assembly1_C  TM=2.397E-01  e=8.170E-01  Influenza A virus (A/harbour seal/Germany/1/2014(H10N7))
  5jif-assembly1_B  TM=2.850E-01  e=1.231E+00  Murine coronavirus strain DVIM

Radius of gyration: 28.89 Å; Cα contacts (8 Å, |Δi|>4): 659; chains: 1; bounding box: 70×43×80 Å